Protein AF-A0A1E4E4E7-F1 (afdb_monomer_lite)

Structure (mmCIF, N/CA/C/O backbone):
data_AF-A0A1E4E4E7-F1
#
_entry.id   AF-A0A1E4E4E7-F1
#
loop_
_atom_site.group_PDB
_atom_site.id
_atom_site.type_symbol
_atom_site.label_atom_id
_atom_site.label_alt_id
_atom_site.label_comp_id
_atom_site.label_asym_id
_atom_site.label_entity_id
_atom_site.label_seq_id
_atom_site.pdbx_PDB_ins_code
_atom_site.Cartn_x
_atom_site.Cartn_y
_atom_site.Cartn_z
_atom_site.occupancy
_atom_site.B_iso_or_equiv
_atom_site.auth_seq_id
_atom_site.auth_comp_id
_atom_site.auth_asym_id
_atom_site.auth_atom_id
_atom_site.pdbx_PDB_model_num
ATOM 1 N N . MET A 1 1 ? 72.566 22.256 -139.660 1.00 54.78 1 MET A N 1
ATOM 2 C CA . MET A 1 1 ? 71.425 22.367 -138.712 1.00 54.78 1 MET A CA 1
ATOM 3 C C . MET A 1 1 ? 71.138 21.098 -137.886 1.00 54.78 1 MET A C 1
ATOM 5 O O . MET A 1 1 ? 70.616 21.236 -136.789 1.00 54.78 1 MET A O 1
ATOM 9 N N . LYS A 1 2 ? 71.525 19.880 -138.314 1.00 56.38 2 LYS A N 1
ATOM 10 C CA . LYS A 1 2 ? 71.227 18.622 -137.585 1.00 56.38 2 LYS A CA 1
ATOM 11 C C . LYS A 1 2 ? 71.953 18.441 -136.225 1.00 56.38 2 LYS A C 1
ATOM 13 O O . LYS A 1 2 ? 71.358 17.890 -135.305 1.00 56.38 2 LYS A O 1
ATOM 18 N N . ASN A 1 3 ? 73.164 18.987 -136.035 1.00 57.69 3 ASN A N 1
ATOM 19 C CA . ASN A 1 3 ? 73.901 18.873 -134.756 1.00 57.69 3 ASN A CA 1
ATOM 20 C C . ASN A 1 3 ? 73.335 19.726 -133.603 1.00 57.69 3 ASN A C 1
ATOM 22 O O . ASN A 1 3 ? 73.388 19.298 -132.453 1.00 57.69 3 ASN A O 1
ATOM 26 N N . LYS A 1 4 ? 72.728 20.891 -133.884 1.00 58.53 4 LYS A N 1
ATOM 27 C CA . LYS A 1 4 ? 72.127 21.746 -132.837 1.00 58.53 4 LYS A CA 1
ATOM 28 C C . LYS A 1 4 ? 70.875 21.115 -132.212 1.00 58.53 4 LYS A C 1
ATOM 30 O O . LYS A 1 4 ? 70.674 21.233 -131.010 1.00 58.53 4 LYS A O 1
ATOM 35 N N . ILE A 1 5 ? 70.083 20.381 -132.998 1.00 60.84 5 ILE A N 1
ATOM 36 C CA . ILE A 1 5 ? 68.867 19.694 -132.523 1.00 60.84 5 ILE A CA 1
ATOM 37 C C . ILE A 1 5 ? 69.219 18.502 -131.617 1.00 60.84 5 ILE A C 1
ATOM 39 O O . ILE A 1 5 ? 68.535 18.259 -130.626 1.00 60.84 5 ILE A O 1
ATOM 43 N N . SER A 1 6 ? 70.308 17.782 -131.912 1.00 65.06 6 SER A N 1
ATOM 44 C CA . SER A 1 6 ? 70.782 16.662 -131.082 1.00 65.06 6 SER A CA 1
ATOM 45 C C . SER A 1 6 ? 71.262 17.126 -129.701 1.00 65.06 6 SER A C 1
ATOM 47 O O . SER A 1 6 ? 70.917 16.524 -128.686 1.00 65.06 6 SER A O 1
ATOM 49 N N . ILE A 1 7 ? 71.981 18.252 -129.643 1.00 67.94 7 ILE A N 1
ATOM 50 C CA . ILE A 1 7 ? 72.438 18.853 -128.381 1.00 67.94 7 ILE A CA 1
ATOM 51 C C . ILE A 1 7 ? 71.244 19.352 -127.555 1.00 67.94 7 ILE A C 1
ATOM 53 O O . ILE A 1 7 ? 71.166 19.063 -126.364 1.00 67.94 7 ILE A O 1
ATOM 57 N N . MET A 1 8 ? 70.268 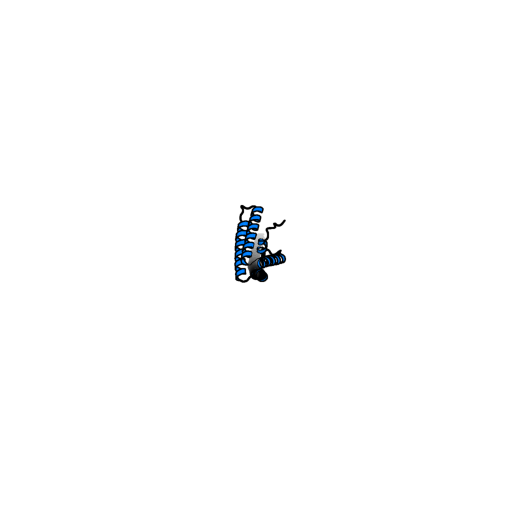20.012 -128.186 1.00 66.00 8 MET A N 1
ATOM 58 C CA . MET A 1 8 ? 69.070 20.495 -127.490 1.00 66.00 8 MET A CA 1
ATOM 59 C C . MET A 1 8 ? 68.232 19.344 -126.914 1.00 66.00 8 MET A C 1
ATOM 61 O O . MET A 1 8 ? 67.800 19.418 -125.769 1.00 66.00 8 MET A O 1
ATOM 65 N N . LYS A 1 9 ? 68.077 18.235 -127.650 1.00 66.19 9 LYS A N 1
ATOM 66 C CA . LYS A 1 9 ? 67.386 17.033 -127.150 1.00 66.19 9 LYS A CA 1
ATOM 67 C C . LYS A 1 9 ? 68.105 16.392 -125.960 1.00 66.19 9 LYS A C 1
ATOM 69 O O . LYS A 1 9 ? 67.438 15.952 -125.032 1.00 66.19 9 LYS A O 1
ATOM 74 N N . LYS A 1 10 ? 69.443 16.374 -125.948 1.00 68.69 10 LYS A N 1
ATOM 75 C CA . LYS A 1 10 ? 70.233 15.867 -124.811 1.00 68.69 10 LYS A CA 1
ATOM 76 C C . LYS A 1 10 ? 70.126 16.765 -123.577 1.00 68.69 10 LYS A C 1
ATOM 78 O O . LYS A 1 10 ? 70.019 16.242 -122.475 1.00 68.69 10 LYS A O 1
ATOM 83 N N . ILE A 1 11 ? 70.096 18.087 -123.760 1.00 69.00 11 ILE A N 1
ATOM 84 C CA . ILE A 1 11 ? 69.894 19.049 -122.663 1.00 69.00 11 ILE A CA 1
ATOM 85 C C . ILE A 1 11 ? 68.482 18.915 -122.085 1.00 69.00 11 ILE A C 1
ATOM 87 O O . ILE A 1 11 ? 68.326 18.842 -120.871 1.00 69.00 11 ILE A O 1
ATOM 91 N N . VAL A 1 12 ? 67.459 18.806 -122.937 1.00 68.88 12 VAL A N 1
ATOM 92 C CA . VAL A 1 12 ? 66.071 18.595 -122.494 1.00 68.88 12 VAL A CA 1
ATOM 93 C C . VAL A 1 12 ? 65.918 17.251 -121.776 1.00 68.88 12 VAL A C 1
ATOM 95 O O . VAL A 1 12 ? 65.259 17.192 -120.743 1.00 68.88 12 VAL A O 1
ATOM 98 N N . LEU A 1 13 ? 66.573 16.188 -122.257 1.00 68.81 13 LEU A N 1
ATOM 99 C CA . LEU A 1 13 ? 66.559 14.883 -121.592 1.00 68.81 13 LEU A CA 1
ATOM 100 C C . LEU A 1 13 ? 67.280 14.924 -120.235 1.00 68.81 13 LEU A C 1
ATOM 102 O O . LEU A 1 13 ? 66.744 14.408 -119.260 1.00 68.81 13 LEU A O 1
ATOM 106 N N . MET A 1 14 ? 68.441 15.590 -120.145 1.00 66.50 14 MET A N 1
ATOM 107 C CA . MET A 1 14 ? 69.149 15.791 -118.872 1.00 66.50 14 MET A CA 1
ATOM 108 C C . MET A 1 14 ? 68.318 16.598 -117.870 1.00 66.50 14 MET A C 1
ATOM 110 O O . MET A 1 14 ? 68.228 16.216 -116.702 1.00 66.50 14 MET A O 1
ATOM 114 N N . LEU A 1 15 ? 67.673 17.682 -118.312 1.00 66.50 15 LEU A N 1
ATOM 115 C CA . LEU A 1 15 ? 66.801 18.494 -117.462 1.00 66.50 15 LEU A CA 1
ATOM 116 C C . LEU A 1 15 ? 65.572 17.707 -116.995 1.00 66.50 15 LEU A C 1
ATOM 118 O O . LEU A 1 15 ? 65.221 17.789 -115.822 1.00 66.50 15 LEU A O 1
ATOM 122 N N . ALA A 1 16 ? 64.971 16.884 -117.861 1.00 65.50 16 ALA A N 1
ATOM 123 C CA . ALA A 1 16 ? 63.873 15.999 -117.482 1.00 65.50 16 ALA A CA 1
ATOM 124 C C . ALA A 1 16 ? 64.312 14.961 -116.435 1.00 65.50 16 ALA A C 1
ATOM 126 O O . ALA A 1 16 ? 63.610 14.755 -115.447 1.00 65.50 16 ALA A O 1
ATOM 127 N N . THR A 1 17 ? 65.499 14.360 -116.580 1.00 62.12 17 THR A N 1
ATOM 128 C CA . THR A 1 17 ? 66.033 13.422 -115.576 1.00 62.12 17 THR A CA 1
ATOM 129 C C . THR A 1 17 ? 66.362 14.093 -114.240 1.00 62.12 17 THR A C 1
ATOM 131 O O . THR A 1 17 ? 66.096 13.511 -113.189 1.00 62.12 17 THR A O 1
ATOM 134 N N . LEU A 1 18 ? 66.861 15.334 -114.254 1.00 63.84 18 LEU A N 1
ATOM 135 C CA . LEU A 1 18 ? 67.105 16.133 -113.045 1.00 63.84 18 LEU A CA 1
ATOM 136 C C . LEU A 1 18 ? 65.798 16.499 -112.331 1.00 63.84 18 LEU A C 1
ATOM 138 O O . LEU A 1 18 ? 65.725 16.413 -111.106 1.00 63.84 18 LEU A O 1
ATOM 142 N N . PHE A 1 19 ? 64.748 16.837 -113.085 1.00 63.31 19 PHE A N 1
ATOM 143 C CA . PHE A 1 19 ? 63.422 17.118 -112.531 1.00 63.31 19 PHE A CA 1
ATOM 144 C C . PHE A 1 19 ? 62.783 15.868 -111.907 1.00 63.31 19 PHE A C 1
ATOM 146 O O . PHE A 1 19 ? 62.197 15.945 -110.827 1.00 63.31 19 PHE A O 1
ATOM 153 N N . ILE A 1 20 ? 62.951 14.701 -112.540 1.00 64.56 20 ILE A N 1
ATOM 154 C CA . ILE A 1 20 ? 62.488 13.412 -112.003 1.00 64.56 20 ILE A CA 1
ATOM 155 C C . ILE A 1 20 ? 63.250 13.057 -110.714 1.00 64.56 20 ILE A C 1
ATOM 157 O O . ILE A 1 20 ? 62.619 12.713 -109.716 1.00 64.56 20 ILE A O 1
ATOM 161 N N . MET A 1 21 ? 64.582 13.200 -110.680 1.00 61.94 21 MET A N 1
ATOM 162 C CA . MET A 1 21 ? 65.370 12.951 -109.461 1.00 61.94 21 MET A CA 1
ATOM 163 C C . MET A 1 21 ? 65.007 13.908 -108.316 1.00 61.94 21 MET A C 1
ATOM 165 O O . MET A 1 21 ? 64.835 13.460 -107.181 1.00 61.94 21 MET A O 1
ATOM 169 N N . ALA A 1 22 ? 64.819 15.200 -108.597 1.00 62.66 22 ALA A N 1
ATOM 170 C CA . ALA A 1 22 ? 64.407 16.179 -107.591 1.00 62.66 22 ALA A CA 1
ATOM 171 C C . ALA A 1 22 ? 62.993 15.897 -107.045 1.00 62.66 22 ALA A C 1
ATOM 173 O O . ALA A 1 22 ? 62.770 15.987 -105.835 1.00 62.66 22 ALA A O 1
ATOM 174 N N . GLY A 1 23 ? 62.054 15.482 -107.904 1.00 60.41 23 GLY A N 1
ATOM 175 C CA . GLY A 1 23 ? 60.702 15.079 -107.503 1.00 60.41 23 GLY A CA 1
ATOM 176 C C . GLY A 1 23 ? 60.683 13.834 -106.608 1.00 60.41 23 GLY A C 1
ATOM 177 O O . GLY A 1 23 ? 59.989 13.814 -105.589 1.00 60.41 23 GLY A O 1
ATOM 178 N N . VAL A 1 24 ? 61.504 12.824 -106.922 1.00 63.75 24 VAL A N 1
ATOM 179 C CA . VAL A 1 24 ? 61.657 11.607 -106.100 1.00 63.75 24 VAL A CA 1
ATOM 180 C C . VAL A 1 24 ? 62.303 11.924 -104.743 1.00 63.75 24 VAL A C 1
ATOM 182 O O . VAL A 1 24 ? 61.884 11.386 -103.715 1.00 63.75 24 VAL A O 1
ATOM 185 N N . GLN A 1 25 ? 63.275 12.840 -104.701 1.00 61.62 25 GLN A N 1
ATOM 186 C CA . GLN A 1 25 ? 63.960 13.241 -103.467 1.00 61.62 25 GLN A CA 1
ATOM 187 C C . GLN A 1 25 ? 63.107 14.159 -102.566 1.00 61.62 25 GLN A C 1
ATOM 189 O O . GLN A 1 25 ? 63.218 14.103 -101.339 1.00 61.62 25 GLN A O 1
ATOM 194 N N . ALA A 1 26 ? 62.213 14.968 -103.142 1.00 65.69 26 ALA A N 1
ATOM 195 C CA . ALA A 1 26 ? 61.225 15.742 -102.390 1.00 65.69 26 ALA A CA 1
ATOM 196 C C . ALA A 1 26 ? 60.134 14.838 -101.785 1.00 65.69 26 ALA A C 1
ATOM 198 O O . ALA A 1 26 ? 59.824 14.953 -100.597 1.00 65.69 26 ALA A O 1
ATOM 199 N N . GLN A 1 27 ? 59.618 13.872 -102.558 1.00 62.25 27 GLN A N 1
ATOM 200 C CA . GLN A 1 27 ? 58.643 12.895 -102.062 1.00 62.25 27 GLN A CA 1
ATOM 201 C C . GLN A 1 27 ? 59.221 11.983 -100.970 1.00 62.25 27 GLN A C 1
ATOM 203 O O . GLN A 1 27 ? 58.509 11.643 -100.023 1.00 62.25 27 GLN A O 1
ATOM 208 N N . SER A 1 28 ? 60.500 11.599 -101.048 1.00 64.44 28 SER A N 1
ATOM 209 C CA . SER A 1 28 ? 61.136 10.775 -100.010 1.00 64.44 28 SER A CA 1
ATOM 210 C C . SER A 1 28 ? 61.350 11.546 -98.701 1.00 64.44 28 SER A C 1
ATOM 212 O O . SER A 1 28 ? 61.008 11.029 -97.637 1.00 64.44 28 SER A O 1
ATOM 214 N N . LYS A 1 29 ? 61.795 12.811 -98.752 1.00 68.38 29 LYS A N 1
ATOM 215 C CA . LYS A 1 29 ? 61.888 13.680 -97.560 1.00 68.38 29 LYS A CA 1
ATOM 216 C C . LYS A 1 29 ? 60.523 13.934 -96.914 1.00 68.38 29 LYS A C 1
ATOM 218 O O . LYS A 1 29 ? 60.421 13.894 -95.689 1.00 68.38 29 LYS A O 1
ATOM 223 N N . GLN A 1 30 ? 59.477 14.134 -97.717 1.00 72.75 30 GLN A N 1
ATOM 224 C CA . GLN A 1 30 ? 58.109 14.331 -97.228 1.00 72.75 30 GLN A CA 1
ATOM 225 C C . GLN A 1 30 ? 57.522 13.064 -96.580 1.00 72.75 30 GLN A C 1
ATOM 227 O O . GLN A 1 30 ? 56.840 13.148 -95.560 1.00 72.75 30 GLN A O 1
ATOM 232 N N . LYS A 1 31 ? 57.804 11.872 -97.122 1.00 71.94 31 LYS A N 1
ATOM 233 C CA . LYS A 1 31 ? 57.391 10.600 -96.501 1.00 71.94 31 LYS A CA 1
ATOM 234 C C . LYS A 1 31 ? 58.106 10.352 -95.170 1.00 71.94 31 LYS A C 1
ATOM 236 O O . LYS A 1 31 ? 57.466 9.931 -94.210 1.00 71.94 31 LYS A O 1
ATOM 241 N N . VAL A 1 32 ? 59.404 10.653 -95.086 1.00 73.25 32 VAL A N 1
ATOM 242 C CA . VAL A 1 32 ? 60.186 10.494 -93.847 1.00 73.25 32 VAL A CA 1
ATOM 243 C C . VAL A 1 32 ? 59.742 11.487 -92.766 1.00 73.25 32 VAL A C 1
ATOM 245 O O . VAL A 1 32 ? 59.622 11.100 -91.603 1.00 73.25 32 VAL A O 1
ATOM 248 N N . SER A 1 33 ? 59.441 12.742 -93.119 1.00 75.06 33 SER A N 1
ATOM 249 C CA . SER A 1 33 ? 58.929 13.722 -92.150 1.00 75.06 33 SER A CA 1
ATOM 250 C C . SER A 1 33 ? 57.544 13.340 -91.622 1.00 75.06 33 SER A C 1
ATOM 252 O O . SER A 1 33 ? 57.335 13.383 -90.409 1.00 75.06 33 SER A O 1
ATOM 254 N N . LYS A 1 34 ? 56.643 12.870 -92.497 1.00 78.62 34 LYS A N 1
ATOM 255 C CA . LYS A 1 34 ? 55.306 12.389 -92.120 1.00 78.62 34 LYS A CA 1
ATOM 256 C C . LYS A 1 34 ? 55.364 11.148 -91.218 1.00 78.62 34 LYS A C 1
ATOM 258 O O . LYS A 1 34 ? 54.701 11.107 -90.185 1.00 78.62 34 LYS A O 1
ATOM 263 N N . ALA A 1 35 ? 56.221 10.177 -91.535 1.00 80.31 35 ALA A N 1
ATOM 264 C CA . ALA A 1 35 ? 56.422 8.998 -90.689 1.00 80.31 35 ALA A CA 1
ATOM 265 C C . ALA A 1 35 ? 56.995 9.364 -89.305 1.00 80.31 35 ALA A C 1
ATOM 267 O O . ALA A 1 35 ? 56.599 8.796 -88.285 1.00 80.31 35 ALA A O 1
ATOM 268 N N . LYS A 1 36 ? 57.902 10.350 -89.240 1.00 82.25 36 LYS A N 1
ATOM 269 C CA . LYS A 1 36 ? 58.458 10.848 -87.975 1.00 82.25 36 LYS A CA 1
ATOM 270 C C . LYS A 1 36 ? 57.403 11.582 -87.137 1.00 82.25 36 LYS A C 1
ATOM 272 O O . LYS A 1 36 ? 57.357 11.367 -85.926 1.00 82.25 36 LYS A O 1
ATOM 277 N N . SER A 1 37 ? 56.539 12.396 -87.753 1.00 80.31 37 SER A N 1
ATOM 278 C CA . SER A 1 37 ? 55.429 13.057 -87.051 1.00 80.31 37 SER A CA 1
ATOM 279 C C . SER A 1 37 ? 54.375 12.063 -86.563 1.00 80.31 37 SER A C 1
ATOM 281 O O . SER A 1 37 ? 53.910 12.187 -85.436 1.00 80.31 37 SER A O 1
ATOM 283 N N . GLU A 1 38 ? 54.053 11.031 -87.347 1.00 84.31 38 GLU A N 1
ATOM 284 C CA . GLU A 1 38 ? 53.123 9.970 -86.935 1.00 84.31 38 GLU A CA 1
ATOM 285 C C . GLU A 1 38 ? 53.678 9.144 -85.767 1.00 84.31 38 GLU A C 1
ATOM 287 O O . GLU A 1 38 ? 52.947 8.816 -84.833 1.00 84.31 38 GLU A O 1
ATOM 292 N N . LYS A 1 39 ? 54.984 8.844 -85.766 1.00 85.44 39 LYS A N 1
ATOM 293 C CA . LYS A 1 39 ? 55.638 8.147 -84.649 1.00 85.44 39 LYS A CA 1
ATOM 294 C C . LYS A 1 39 ? 55.645 8.992 -83.371 1.00 85.44 39 LYS A C 1
ATOM 296 O O . LYS A 1 39 ? 55.387 8.452 -82.299 1.00 85.44 39 LYS A O 1
ATOM 301 N N . MET A 1 40 ? 55.899 10.299 -83.475 1.00 85.69 40 MET A N 1
ATOM 302 C CA . MET A 1 40 ? 55.799 11.219 -82.333 1.00 85.69 40 MET A CA 1
ATOM 303 C C . MET A 1 40 ? 54.357 11.353 -81.826 1.00 85.69 40 MET A C 1
ATOM 305 O O . MET A 1 40 ? 54.140 11.309 -80.619 1.00 85.69 40 MET A O 1
ATOM 309 N N . ALA A 1 41 ? 53.368 11.429 -82.721 1.00 87.56 41 ALA A N 1
ATOM 310 C CA . ALA A 1 41 ? 51.956 11.460 -82.343 1.00 87.56 41 ALA A CA 1
ATOM 311 C C . ALA A 1 41 ? 51.537 10.184 -81.594 1.00 87.56 41 ALA A C 1
ATOM 313 O O . ALA A 1 41 ? 50.915 10.272 -80.539 1.00 87.56 41 ALA A O 1
ATOM 314 N N . LYS A 1 42 ? 51.948 9.002 -82.076 1.00 88.19 42 LYS A N 1
ATOM 315 C CA . LYS A 1 42 ? 51.708 7.721 -81.389 1.00 88.19 42 LYS A CA 1
ATOM 316 C C . LYS A 1 42 ? 52.390 7.648 -80.021 1.00 88.19 42 LYS A C 1
ATOM 318 O O . LYS A 1 42 ? 51.780 7.169 -79.074 1.00 88.19 42 LYS A O 1
ATOM 323 N N . ALA A 1 43 ? 53.626 8.135 -79.902 1.00 88.19 43 ALA A N 1
ATOM 324 C CA . ALA A 1 43 ? 54.338 8.169 -78.623 1.00 88.19 43 ALA A CA 1
ATOM 325 C C . ALA A 1 43 ? 53.661 9.107 -77.606 1.00 88.19 43 ALA A C 1
ATOM 327 O O . ALA A 1 43 ? 53.537 8.753 -76.435 1.00 88.19 43 ALA A O 1
ATOM 328 N N . ASN A 1 44 ? 53.174 10.267 -78.056 1.00 90.44 44 ASN A N 1
ATOM 329 C CA . ASN A 1 44 ? 52.436 11.205 -77.208 1.00 90.44 44 ASN A CA 1
ATOM 330 C C . ASN A 1 44 ? 51.079 10.639 -76.773 1.00 90.44 44 ASN A C 1
ATOM 332 O O . ASN A 1 44 ? 50.726 10.764 -75.604 1.00 90.44 44 ASN A O 1
ATOM 336 N N . LEU A 1 45 ? 50.354 9.971 -77.677 1.00 91.06 45 LEU A N 1
ATOM 337 C CA . LEU A 1 45 ? 49.102 9.281 -77.351 1.00 91.06 45 LEU A CA 1
ATOM 338 C C . LEU A 1 45 ? 49.322 8.174 -76.313 1.00 91.06 45 LEU A C 1
ATOM 340 O O . LEU A 1 45 ? 48.611 8.136 -75.317 1.00 91.06 45 LEU A O 1
ATOM 344 N N . ALA A 1 46 ? 50.348 7.336 -76.489 1.00 91.69 46 ALA A N 1
ATOM 345 C CA . ALA A 1 46 ? 50.670 6.274 -75.534 1.00 91.69 46 ALA A CA 1
ATOM 346 C C . ALA A 1 46 ? 51.064 6.823 -74.149 1.00 91.69 46 ALA A C 1
ATOM 348 O O . ALA A 1 46 ? 50.719 6.238 -73.123 1.00 91.69 46 ALA A O 1
ATOM 349 N N . LYS A 1 47 ? 51.772 7.961 -74.097 1.00 92.44 47 LYS A N 1
ATOM 350 C CA . LYS A 1 47 ? 52.102 8.632 -72.833 1.00 92.44 47 LYS A CA 1
ATOM 351 C C . LYS A 1 47 ? 50.850 9.199 -72.152 1.00 92.44 47 LYS A C 1
ATOM 353 O O . LYS A 1 47 ? 50.669 8.965 -70.962 1.00 92.44 47 LYS A O 1
ATOM 358 N N . ALA A 1 48 ? 49.980 9.870 -72.907 1.00 91.56 48 ALA A N 1
ATOM 359 C CA . ALA A 1 48 ? 48.720 10.407 -72.397 1.00 91.56 48 ALA A CA 1
ATOM 360 C C . ALA A 1 48 ? 47.775 9.298 -71.898 1.00 91.56 48 ALA A C 1
ATOM 362 O O . ALA A 1 48 ? 47.126 9.455 -70.869 1.00 91.56 48 ALA A O 1
ATOM 363 N N . GLU A 1 49 ? 47.730 8.152 -72.580 1.00 92.56 49 GLU A N 1
ATOM 364 C CA . GLU A 1 49 ? 46.939 6.995 -72.150 1.00 92.56 49 GLU A CA 1
ATOM 365 C C . GLU A 1 49 ? 47.471 6.394 -70.843 1.00 92.56 49 GLU A C 1
ATOM 367 O O . GLU A 1 49 ? 46.689 6.113 -69.936 1.00 92.56 49 GLU A O 1
ATOM 372 N N . LYS A 1 50 ? 48.797 6.273 -70.697 1.00 92.31 50 LYS A N 1
ATOM 373 C CA . LYS A 1 50 ? 49.422 5.812 -69.450 1.00 92.31 50 LYS A CA 1
ATOM 374 C C . LYS A 1 50 ? 49.160 6.769 -68.283 1.00 92.31 50 LYS A C 1
ATOM 376 O O . LYS A 1 50 ? 48.895 6.314 -67.175 1.00 92.31 50 LYS A O 1
ATOM 381 N N . GLU A 1 51 ? 49.222 8.077 -68.526 1.00 93.44 51 GLU A N 1
ATOM 382 C CA . GLU A 1 51 ? 48.889 9.099 -67.524 1.00 93.44 51 GLU A CA 1
ATOM 383 C C . GLU A 1 51 ? 47.407 9.043 -67.132 1.00 93.44 51 GLU A C 1
ATOM 385 O O . GLU A 1 51 ? 47.092 9.108 -65.946 1.00 93.44 51 GLU A O 1
ATOM 390 N N . ARG A 1 52 ? 46.503 8.832 -68.097 1.00 94.19 52 ARG A N 1
ATOM 391 C CA . ARG A 1 52 ? 45.068 8.651 -67.835 1.00 94.19 52 ARG A CA 1
ATOM 392 C C . ARG A 1 52 ? 44.796 7.419 -66.970 1.00 94.19 52 ARG A C 1
ATOM 394 O O . ARG A 1 52 ? 44.048 7.523 -66.007 1.00 94.19 52 ARG A O 1
ATOM 401 N N . LEU A 1 53 ? 45.428 6.284 -67.278 1.00 94.19 53 LEU A N 1
ATOM 402 C CA . LEU A 1 53 ? 45.289 5.052 -66.492 1.00 94.19 53 LEU A CA 1
ATOM 403 C C . LEU A 1 53 ? 45.826 5.219 -65.061 1.00 94.19 53 LEU A C 1
ATOM 405 O O . LEU A 1 53 ? 45.177 4.793 -64.113 1.00 94.19 53 LEU A O 1
ATOM 409 N N . ALA A 1 54 ? 46.972 5.887 -64.889 1.00 92.62 54 ALA A N 1
ATOM 410 C CA . ALA A 1 54 ? 47.526 6.166 -63.562 1.00 92.62 54 ALA A CA 1
ATOM 411 C C . ALA A 1 54 ? 46.635 7.117 -62.736 1.00 92.62 54 ALA A C 1
ATOM 413 O O . ALA A 1 54 ? 46.514 6.960 -61.517 1.00 92.62 54 ALA A O 1
ATOM 414 N N . ALA A 1 55 ? 45.997 8.093 -63.390 1.00 93.00 55 ALA A N 1
ATOM 415 C CA . ALA A 1 55 ? 45.024 8.977 -62.754 1.00 93.00 55 ALA A CA 1
ATOM 416 C C . ALA A 1 55 ? 43.757 8.214 -62.327 1.00 93.00 55 ALA A C 1
ATOM 418 O O . ALA A 1 55 ? 43.328 8.360 -61.184 1.00 93.00 55 ALA A O 1
ATOM 419 N N . GLU A 1 56 ? 43.218 7.353 -63.196 1.00 94.75 56 GLU A N 1
ATOM 420 C CA . GLU A 1 56 ? 42.043 6.516 -62.915 1.00 94.75 56 GLU A CA 1
ATOM 421 C C . GLU A 1 56 ? 42.297 5.538 -61.754 1.00 94.75 56 GLU A C 1
ATOM 423 O O . GLU A 1 56 ? 41.465 5.395 -60.860 1.00 94.75 56 GLU A O 1
ATOM 428 N N . GLU A 1 57 ? 43.476 4.912 -61.700 1.00 94.44 57 GLU A N 1
ATOM 429 C CA . GLU A 1 57 ? 43.862 4.028 -60.594 1.00 94.44 57 GLU A CA 1
ATOM 430 C C . GLU A 1 57 ? 43.995 4.793 -59.267 1.00 94.44 57 GLU A C 1
ATOM 432 O O . GLU A 1 57 ? 43.548 4.324 -58.219 1.00 94.44 57 GLU A O 1
ATOM 437 N N . THR A 1 58 ? 44.544 6.010 -59.310 1.00 94.12 58 THR A N 1
ATOM 438 C CA . THR A 1 58 ? 44.633 6.884 -58.131 1.00 94.12 58 THR A CA 1
ATOM 439 C C . THR A 1 58 ? 43.247 7.291 -57.631 1.00 94.12 58 THR A C 1
ATOM 441 O O . THR A 1 58 ? 43.006 7.290 -56.425 1.00 94.12 58 THR A O 1
ATOM 444 N N . GLU A 1 59 ? 42.323 7.623 -58.532 1.00 94.38 59 GLU A N 1
ATOM 445 C CA . GLU A 1 59 ? 40.942 7.970 -58.188 1.00 94.38 59 GLU A CA 1
ATOM 446 C C . GLU A 1 59 ? 40.187 6.767 -57.610 1.00 94.38 59 GLU A C 1
ATOM 448 O O . GLU A 1 59 ? 39.542 6.887 -56.569 1.00 94.38 59 GLU A O 1
ATOM 453 N N . LYS A 1 60 ? 40.359 5.576 -58.197 1.00 94.56 60 LYS A N 1
ATOM 454 C CA . LYS A 1 60 ? 39.804 4.326 -57.664 1.00 94.56 60 LYS A CA 1
ATOM 455 C C . LYS A 1 60 ? 40.301 4.031 -56.248 1.00 94.56 60 LYS A C 1
ATOM 457 O O . LYS A 1 60 ? 39.505 3.659 -55.388 1.00 94.56 60 LYS A O 1
ATOM 462 N N . ASN A 1 61 ? 41.592 4.234 -55.990 1.00 94.25 61 ASN A N 1
ATOM 463 C CA . ASN A 1 61 ? 42.169 4.045 -54.660 1.00 94.25 61 ASN A CA 1
ATOM 464 C C . ASN A 1 61 ? 41.646 5.074 -53.646 1.00 94.25 61 ASN A C 1
ATOM 466 O O . ASN A 1 61 ? 41.390 4.713 -52.499 1.00 94.25 61 ASN A O 1
ATOM 470 N N . LYS A 1 62 ? 41.434 6.333 -54.057 1.00 95.19 62 LYS A N 1
ATOM 471 C CA . LYS A 1 62 ? 40.799 7.352 -53.204 1.00 95.19 62 LYS A CA 1
ATOM 472 C C . LYS A 1 62 ? 39.360 6.986 -52.856 1.00 95.19 62 LYS A C 1
ATOM 474 O O . LYS A 1 62 ? 39.020 7.015 -51.682 1.00 95.19 62 LYS A O 1
ATOM 479 N N . MET A 1 63 ? 38.559 6.564 -53.836 1.00 95.19 63 MET A N 1
ATOM 480 C CA . MET A 1 63 ? 37.180 6.125 -53.588 1.00 95.19 63 MET A CA 1
ATOM 481 C C . MET A 1 63 ? 37.122 4.929 -52.630 1.00 95.19 63 MET A C 1
ATOM 483 O O . MET A 1 63 ? 36.296 4.914 -51.723 1.00 95.19 63 MET A O 1
ATOM 487 N N . ALA A 1 64 ? 38.017 3.947 -52.784 1.00 94.25 64 ALA A N 1
ATOM 488 C CA . ALA A 1 64 ? 38.092 2.811 -51.866 1.00 94.25 64 ALA A CA 1
ATOM 489 C C . ALA A 1 64 ? 38.474 3.243 -50.437 1.00 94.25 64 ALA A C 1
ATOM 491 O O . ALA A 1 64 ? 37.902 2.750 -49.467 1.00 94.25 64 ALA A O 1
ATOM 492 N N . ALA A 1 65 ? 39.410 4.187 -50.294 1.00 93.94 65 ALA A N 1
ATOM 493 C CA . ALA A 1 65 ? 39.786 4.741 -48.995 1.00 93.94 65 ALA A CA 1
ATOM 494 C C . ALA A 1 65 ? 38.650 5.554 -48.348 1.00 93.94 65 ALA A C 1
ATOM 496 O O . ALA A 1 65 ? 38.411 5.419 -47.150 1.00 93.94 65 ALA A O 1
ATOM 497 N N . GLU A 1 66 ? 37.924 6.354 -49.132 1.00 95.69 66 GLU A N 1
ATOM 498 C CA . GLU A 1 66 ? 36.752 7.102 -48.666 1.00 95.69 66 GLU A CA 1
ATOM 499 C C . GLU A 1 66 ? 35.636 6.161 -48.201 1.00 95.69 66 GLU A C 1
ATOM 501 O O . GLU A 1 66 ? 35.084 6.369 -47.123 1.00 95.69 66 GLU A O 1
ATOM 506 N N . GLN A 1 67 ? 35.355 5.086 -48.947 1.00 95.31 67 GLN A N 1
ATOM 507 C CA . GLN A 1 67 ? 34.384 4.065 -48.539 1.00 95.31 67 GLN A CA 1
ATOM 508 C C . GLN A 1 67 ? 34.763 3.427 -47.197 1.00 95.31 67 GLN A C 1
ATOM 510 O O . GLN A 1 67 ? 33.935 3.395 -46.285 1.00 95.31 67 GLN A O 1
ATOM 515 N N . MET A 1 68 ? 36.023 3.016 -47.024 1.00 94.88 68 MET A N 1
ATOM 516 C CA . MET A 1 68 ? 36.493 2.459 -45.750 1.00 94.88 68 MET A CA 1
ATOM 517 C C . MET A 1 68 ? 36.359 3.450 -44.585 1.00 94.88 68 MET A C 1
ATOM 519 O O . MET A 1 68 ? 35.968 3.051 -43.490 1.00 94.88 68 MET A O 1
ATOM 523 N N . GLU A 1 69 ? 36.640 4.741 -44.792 1.00 94.88 69 GLU A N 1
ATOM 524 C CA . GLU A 1 69 ? 36.468 5.736 -43.726 1.00 94.88 69 GLU A CA 1
ATOM 525 C C . GLU A 1 69 ? 34.986 5.978 -43.412 1.00 94.88 69 GLU A C 1
ATOM 527 O O . GLU A 1 69 ? 34.626 6.094 -42.241 1.00 94.88 69 GLU A O 1
ATOM 532 N N . THR A 1 70 ? 34.096 5.977 -44.413 1.00 95.62 70 THR A N 1
ATOM 533 C CA . THR A 1 70 ? 32.648 6.058 -44.151 1.00 95.62 70 THR A CA 1
ATOM 534 C C . THR A 1 70 ? 32.132 4.861 -43.355 1.00 95.62 70 THR A C 1
ATOM 536 O O . THR A 1 70 ? 31.353 5.047 -42.420 1.00 95.62 70 THR A O 1
ATOM 539 N N . GLU A 1 71 ? 32.608 3.650 -43.652 1.00 95.31 71 GLU A N 1
ATOM 540 C CA . GLU A 1 71 ? 32.276 2.445 -42.887 1.00 95.31 71 GLU A CA 1
ATOM 541 C C . GLU A 1 71 ? 32.817 2.525 -41.454 1.00 95.31 71 GLU A C 1
ATOM 543 O O . GLU A 1 71 ? 32.097 2.217 -40.502 1.00 95.31 71 GLU A O 1
ATOM 548 N N . ARG A 1 72 ? 34.051 3.015 -41.275 1.00 95.62 72 ARG A N 1
ATOM 549 C CA . ARG A 1 72 ? 34.656 3.218 -39.951 1.00 95.62 72 ARG A CA 1
ATOM 550 C C . ARG A 1 72 ? 33.866 4.222 -39.112 1.00 95.62 72 ARG A C 1
ATOM 552 O O . ARG A 1 72 ? 33.640 3.983 -37.926 1.00 95.62 72 ARG A O 1
ATOM 559 N N . LEU A 1 73 ? 33.431 5.328 -39.714 1.00 96.06 73 LEU A N 1
ATOM 560 C CA . LEU A 1 73 ? 32.610 6.339 -39.043 1.00 96.06 73 LEU A CA 1
ATOM 561 C C . LEU A 1 73 ? 31.220 5.799 -38.684 1.00 96.06 73 LEU A C 1
ATOM 563 O O . LEU A 1 73 ? 30.741 6.051 -37.579 1.00 96.06 73 LEU A O 1
ATOM 567 N N . ALA A 1 74 ? 30.596 5.018 -39.570 1.00 95.94 74 ALA A N 1
ATOM 568 C CA . ALA A 1 74 ? 29.317 4.369 -39.291 1.00 95.94 74 ALA A CA 1
ATOM 569 C C . ALA A 1 74 ? 29.426 3.357 -38.136 1.00 95.94 74 ALA A C 1
ATOM 571 O O . ALA A 1 74 ? 28.569 3.341 -37.252 1.00 95.94 74 ALA A O 1
ATOM 572 N N . ALA A 1 75 ? 30.501 2.562 -38.099 1.00 96.06 75 ALA A N 1
ATOM 573 C CA . ALA A 1 75 ? 30.768 1.624 -37.010 1.00 96.06 75 ALA A CA 1
ATOM 574 C C . ALA A 1 75 ? 30.982 2.342 -35.666 1.00 96.06 75 ALA A C 1
ATOM 576 O O . ALA A 1 75 ? 30.399 1.939 -34.662 1.00 96.06 75 ALA A O 1
ATOM 577 N N . LEU A 1 76 ? 31.747 3.440 -35.655 1.00 96.81 76 LEU A N 1
ATOM 578 C CA . LEU A 1 76 ? 31.983 4.236 -34.446 1.00 96.81 76 LEU A CA 1
ATOM 579 C C . LEU A 1 76 ? 30.690 4.865 -33.905 1.00 96.81 76 LEU A C 1
ATOM 581 O O . LEU A 1 76 ? 30.476 4.906 -32.694 1.00 96.81 76 LEU A O 1
ATOM 585 N N . GLN A 1 77 ? 29.814 5.347 -34.791 1.00 96.12 77 GLN A N 1
ATOM 586 C CA . GLN A 1 77 ? 28.519 5.889 -34.383 1.00 96.12 77 GLN A CA 1
ATOM 587 C C . GLN A 1 77 ? 27.615 4.796 -33.795 1.00 96.12 77 GLN A C 1
ATOM 589 O O . GLN A 1 77 ? 27.016 5.011 -32.745 1.00 96.12 77 GLN A O 1
ATOM 594 N N . ALA A 1 78 ? 27.571 3.613 -34.414 1.00 95.69 78 ALA A N 1
ATOM 595 C CA . ALA A 1 78 ? 26.805 2.480 -33.899 1.00 95.69 78 ALA A CA 1
ATOM 596 C C . ALA A 1 78 ? 27.310 2.006 -32.522 1.00 95.69 78 ALA A C 1
ATOM 598 O O . ALA A 1 78 ? 26.506 1.688 -31.646 1.00 95.69 78 ALA A O 1
ATOM 599 N N . GLU A 1 79 ? 28.628 1.995 -32.305 1.00 96.06 79 GLU A N 1
ATOM 600 C CA . GLU A 1 79 ? 29.225 1.681 -31.002 1.00 96.06 79 GLU A CA 1
ATOM 601 C C . GLU A 1 79 ? 28.827 2.715 -29.941 1.00 96.06 79 GLU A C 1
ATOM 603 O O . GLU A 1 79 ? 28.388 2.346 -28.851 1.00 96.06 79 GLU A O 1
ATOM 608 N N . LYS A 1 80 ? 28.900 4.009 -30.275 1.00 95.56 80 LYS A N 1
ATOM 609 C CA . LYS A 1 80 ? 28.472 5.089 -29.380 1.00 95.56 80 LYS A CA 1
ATOM 610 C C . LYS A 1 80 ? 27.000 4.953 -28.987 1.00 95.56 80 LYS A C 1
ATOM 612 O O . LYS A 1 80 ? 26.678 5.032 -27.803 1.00 95.56 80 LYS A O 1
ATOM 617 N N . ASP A 1 81 ? 26.125 4.705 -29.957 1.00 95.50 81 ASP A N 1
ATOM 618 C CA . ASP A 1 81 ? 24.691 4.543 -29.709 1.00 95.50 81 ASP A CA 1
ATOM 619 C C . ASP A 1 81 ? 24.408 3.304 -28.840 1.00 95.50 81 ASP A C 1
ATOM 621 O O . ASP A 1 81 ? 23.538 3.335 -27.963 1.00 95.50 81 ASP A O 1
ATOM 625 N N . SER A 1 82 ? 25.174 2.222 -29.027 1.00 95.88 82 SER A N 1
ATOM 626 C CA . SER A 1 82 ? 25.096 1.027 -28.182 1.00 95.88 82 SER A CA 1
ATOM 627 C C . SER A 1 82 ? 25.503 1.323 -26.736 1.00 95.88 82 SER A C 1
ATOM 629 O O . SER A 1 82 ? 24.789 0.923 -25.815 1.00 95.88 82 SER A O 1
ATOM 631 N N . LEU A 1 83 ? 26.604 2.052 -26.528 1.00 96.12 83 LEU A N 1
ATOM 632 C CA . LEU A 1 83 ? 27.073 2.451 -25.197 1.00 96.12 83 LEU A CA 1
ATOM 633 C C . LEU A 1 83 ? 26.070 3.373 -24.490 1.00 96.12 83 LEU A C 1
ATOM 635 O O . LEU A 1 83 ? 25.765 3.172 -23.314 1.00 96.12 83 LEU A O 1
ATOM 639 N N . ASP A 1 84 ? 25.508 4.353 -25.202 1.00 95.62 84 ASP A N 1
ATOM 640 C CA . ASP A 1 84 ? 24.484 5.240 -24.645 1.00 95.62 84 ASP A CA 1
ATOM 641 C C . ASP A 1 84 ? 23.204 4.460 -24.287 1.00 95.62 84 ASP A C 1
ATOM 643 O O . ASP A 1 84 ? 22.612 4.688 -23.228 1.00 95.62 84 ASP A O 1
ATOM 647 N N . SER A 1 85 ? 22.802 3.490 -25.118 1.00 95.75 85 SER A N 1
ATOM 648 C CA . SER A 1 85 ? 21.674 2.598 -24.824 1.00 95.75 85 SER A CA 1
ATOM 649 C C . SER A 1 85 ? 21.927 1.728 -23.591 1.00 95.75 85 SER A C 1
ATOM 651 O O . SER A 1 85 ? 21.034 1.562 -22.757 1.00 95.75 85 SER A O 1
ATOM 653 N N . GLU A 1 86 ? 23.131 1.174 -23.451 1.00 95.75 86 GLU A N 1
ATOM 654 C CA . GLU A 1 86 ? 23.510 0.354 -22.301 1.00 95.75 86 GLU A CA 1
ATOM 655 C C . GLU A 1 86 ? 23.525 1.167 -21.005 1.00 95.75 86 GLU A C 1
ATOM 657 O O . GLU A 1 86 ? 22.908 0.746 -20.023 1.00 95.75 86 GLU A O 1
ATOM 662 N N . ARG A 1 87 ? 24.095 2.378 -21.029 1.00 96.12 87 ARG A N 1
ATOM 663 C CA . ARG A 1 87 ? 24.061 3.299 -19.885 1.00 96.12 87 ARG A CA 1
ATOM 664 C C . ARG A 1 87 ? 22.629 3.632 -19.468 1.00 96.12 87 ARG A C 1
ATOM 666 O O . ARG A 1 87 ? 22.306 3.571 -18.287 1.00 96.12 87 ARG A O 1
ATOM 673 N N . LEU A 1 88 ? 21.737 3.921 -20.419 1.00 96.62 88 LEU A N 1
ATOM 674 C CA . LEU A 1 88 ? 20.326 4.190 -20.110 1.00 96.62 88 LEU A CA 1
ATOM 675 C C . LEU A 1 88 ? 19.626 2.983 -19.469 1.00 96.62 88 LEU A C 1
ATOM 677 O O . LEU A 1 88 ? 18.797 3.159 -18.573 1.00 96.62 88 LEU A O 1
ATOM 681 N N . LYS A 1 89 ? 19.955 1.758 -19.902 1.00 97.00 89 LYS A N 1
ATOM 682 C CA . LYS A 1 89 ? 19.440 0.523 -19.288 1.00 97.00 89 LYS A CA 1
ATOM 683 C C . LYS A 1 89 ? 19.995 0.312 -17.883 1.00 97.00 89 LYS A C 1
ATOM 685 O O . LYS A 1 89 ? 19.267 -0.163 -17.017 1.00 97.00 89 LYS A O 1
ATOM 690 N N . GLU A 1 90 ? 21.263 0.623 -17.647 1.00 96.56 90 GLU A N 1
ATOM 691 C CA . GLU A 1 90 ? 21.873 0.562 -16.318 1.00 96.56 90 GLU A CA 1
ATOM 692 C C . GLU A 1 90 ? 21.232 1.571 -15.362 1.00 96.56 90 GLU A C 1
ATOM 694 O O . GLU A 1 90 ? 20.693 1.170 -14.335 1.00 96.56 90 GLU A O 1
ATOM 699 N N . GLU A 1 91 ? 21.117 2.837 -15.763 1.00 96.50 91 GLU A N 1
ATOM 700 C CA . GLU A 1 91 ? 20.421 3.849 -14.966 1.00 96.50 91 GLU A CA 1
ATOM 701 C C . GLU A 1 91 ? 18.953 3.483 -14.692 1.00 96.50 91 GLU A C 1
ATOM 703 O O . GLU A 1 91 ? 18.416 3.776 -13.623 1.00 96.50 91 GLU A O 1
ATOM 708 N N . ALA A 1 92 ? 18.263 2.869 -15.660 1.00 96.56 92 ALA A N 1
ATOM 709 C CA . ALA A 1 92 ? 16.898 2.392 -15.462 1.00 96.56 92 ALA A CA 1
ATOM 710 C C . ALA A 1 92 ? 16.833 1.278 -14.406 1.00 96.56 92 ALA A C 1
ATOM 712 O O . ALA A 1 92 ? 15.933 1.308 -13.565 1.00 96.56 92 ALA A O 1
ATOM 713 N N . ARG A 1 93 ? 17.794 0.343 -14.409 1.00 96.94 93 ARG A N 1
ATOM 714 C CA . ARG A 1 93 ? 17.904 -0.714 -13.390 1.00 96.94 93 ARG A CA 1
ATOM 715 C C . ARG A 1 93 ? 18.181 -0.134 -12.005 1.00 96.94 93 ARG A C 1
ATOM 717 O O . ARG A 1 93 ? 17.524 -0.537 -11.048 1.00 96.94 93 ARG A O 1
ATOM 724 N N . ASP A 1 94 ? 19.073 0.845 -11.898 1.00 96.62 94 ASP A N 1
ATOM 725 C CA . ASP A 1 94 ? 19.384 1.494 -10.619 1.00 96.62 94 ASP A CA 1
ATOM 726 C C . ASP A 1 94 ? 18.178 2.251 -10.055 1.00 96.62 94 ASP A C 1
ATOM 728 O O . ASP A 1 94 ? 17.855 2.133 -8.869 1.00 96.62 94 ASP A O 1
ATOM 732 N N . ARG A 1 95 ? 17.446 2.972 -10.915 1.00 96.00 95 ARG A N 1
ATOM 733 C CA . ARG A 1 95 ? 16.178 3.616 -10.538 1.00 96.00 95 ARG A CA 1
ATOM 734 C C . ARG A 1 95 ? 15.148 2.591 -10.067 1.00 96.00 95 ARG A C 1
ATOM 736 O O . ARG A 1 95 ? 14.475 2.824 -9.065 1.00 96.00 95 ARG A O 1
ATOM 743 N N . GLU A 1 96 ? 15.031 1.457 -10.753 1.00 96.62 96 GLU A N 1
ATOM 744 C CA . GLU A 1 96 ? 14.115 0.385 -10.361 1.00 96.62 96 GLU A CA 1
ATOM 745 C C . GLU A 1 96 ? 14.481 -0.210 -8.992 1.00 96.62 96 GLU A C 1
ATOM 747 O O . GLU A 1 96 ? 13.602 -0.397 -8.148 1.00 96.62 96 GLU A O 1
ATOM 752 N N . LEU A 1 97 ? 15.767 -0.468 -8.738 1.00 96.81 97 LEU A N 1
ATOM 753 C CA . LEU A 1 97 ? 16.251 -0.962 -7.446 1.00 96.81 97 LEU A CA 1
ATOM 754 C C . LEU A 1 97 ? 15.979 0.035 -6.316 1.00 96.81 97 LEU A C 1
ATOM 756 O O . LEU A 1 97 ? 15.495 -0.362 -5.256 1.00 96.81 97 LEU A O 1
ATOM 760 N N . PHE A 1 98 ? 16.217 1.325 -6.557 1.00 97.56 98 PHE A N 1
ATOM 761 C CA . PHE A 1 98 ? 15.914 2.382 -5.594 1.00 97.56 98 PHE A CA 1
ATOM 762 C C . PHE A 1 98 ? 14.418 2.442 -5.254 1.00 97.56 98 PHE A C 1
ATOM 764 O O . PHE A 1 98 ? 14.044 2.520 -4.083 1.00 97.56 98 PHE A O 1
ATOM 771 N N . ILE A 1 99 ? 13.546 2.357 -6.264 1.00 97.38 99 ILE A N 1
ATOM 772 C CA . ILE A 1 99 ? 12.093 2.333 -6.055 1.00 97.38 99 ILE A CA 1
ATOM 773 C C . ILE A 1 99 ? 11.688 1.092 -5.252 1.00 97.38 99 ILE A C 1
ATOM 775 O O . ILE A 1 99 ? 10.896 1.209 -4.318 1.00 97.38 99 ILE A O 1
ATOM 779 N N . LYS A 1 100 ? 12.245 -0.085 -5.562 1.00 96.69 100 LYS A N 1
ATOM 780 C CA . LYS A 1 100 ? 11.972 -1.320 -4.809 1.00 96.69 100 LYS A CA 1
ATOM 781 C C . LYS A 1 100 ? 12.363 -1.191 -3.338 1.00 96.69 100 LYS A C 1
ATOM 783 O O . LYS A 1 100 ? 11.557 -1.534 -2.477 1.00 96.69 100 LYS A O 1
ATOM 788 N N . ASP A 1 101 ? 13.548 -0.660 -3.044 1.00 97.19 101 ASP A N 1
ATOM 789 C CA . ASP A 1 101 ? 13.991 -0.408 -1.667 1.00 97.19 101 ASP A CA 1
ATOM 790 C C . ASP A 1 101 ? 13.066 0.588 -0.944 1.00 97.19 101 ASP A C 1
ATOM 792 O O . ASP A 1 101 ? 12.652 0.359 0.194 1.00 97.19 101 ASP A O 1
ATOM 796 N N . SER A 1 102 ? 12.657 1.660 -1.630 1.00 96.94 102 SER A N 1
ATOM 797 C CA . SER A 1 102 ? 11.700 2.630 -1.093 1.00 96.94 102 SER A CA 1
ATOM 798 C C . SER A 1 102 ? 10.342 1.994 -0.771 1.00 96.94 102 SER A C 1
ATOM 800 O O . SER A 1 102 ? 9.798 2.232 0.307 1.00 96.94 102 SER A O 1
ATOM 802 N N . ILE A 1 103 ? 9.822 1.127 -1.645 1.00 96.62 103 ILE A N 1
ATOM 803 C CA . ILE A 1 103 ? 8.568 0.394 -1.414 1.00 96.62 103 ILE A CA 1
ATOM 804 C C . ILE A 1 103 ? 8.686 -0.522 -0.193 1.00 96.62 103 ILE A C 1
ATOM 806 O O . ILE A 1 103 ? 7.779 -0.548 0.637 1.00 96.62 103 ILE A O 1
ATOM 810 N N . VAL A 1 104 ? 9.796 -1.250 -0.045 1.00 97.50 104 VAL A N 1
ATOM 811 C CA . VAL A 1 104 ? 10.022 -2.112 1.127 1.00 97.50 104 VAL A CA 1
ATOM 812 C C . VAL A 1 104 ? 10.029 -1.285 2.412 1.00 97.50 104 VAL A C 1
ATOM 814 O O . VAL A 1 104 ? 9.352 -1.646 3.373 1.00 97.50 104 VAL A O 1
ATOM 817 N N . LYS A 1 105 ? 10.722 -0.141 2.425 1.00 96.81 105 LYS A N 1
ATOM 818 C CA . LYS A 1 105 ? 10.730 0.777 3.575 1.00 96.81 105 LYS A CA 1
ATOM 819 C C . LYS A 1 105 ? 9.331 1.284 3.919 1.00 96.81 105 LYS A C 1
ATOM 821 O O . LYS A 1 105 ? 8.958 1.264 5.089 1.00 96.81 105 LYS A O 1
ATOM 826 N N . LEU A 1 106 ? 8.551 1.691 2.918 1.00 96.25 106 LEU A N 1
ATOM 827 C CA . LEU A 1 106 ? 7.172 2.142 3.115 1.00 96.25 106 LEU A CA 1
ATOM 828 C C . LEU A 1 106 ? 6.274 1.026 3.658 1.00 96.25 106 LEU A C 1
ATOM 830 O O . LEU A 1 106 ? 5.481 1.270 4.562 1.00 96.25 106 LEU A O 1
ATOM 834 N N . ASN A 1 107 ? 6.413 -0.200 3.154 1.00 95.38 107 ASN A N 1
ATOM 835 C CA . ASN A 1 107 ? 5.646 -1.343 3.648 1.00 95.38 107 ASN A CA 1
ATOM 836 C C . ASN A 1 107 ? 5.987 -1.670 5.105 1.00 95.38 107 ASN A C 1
ATOM 838 O O . ASN A 1 107 ? 5.077 -1.856 5.908 1.00 95.38 107 ASN A O 1
ATOM 842 N N . ASN A 1 108 ? 7.273 -1.669 5.459 1.00 96.56 108 ASN A N 1
ATOM 843 C CA . ASN A 1 108 ? 7.712 -1.900 6.834 1.00 96.56 108 ASN A CA 1
ATOM 844 C C . ASN A 1 108 ? 7.192 -0.810 7.782 1.00 96.56 108 ASN A C 1
ATOM 846 O O . ASN A 1 108 ? 6.761 -1.109 8.892 1.00 96.56 108 ASN A O 1
ATOM 850 N N . GLU A 1 109 ? 7.201 0.450 7.345 1.00 96.25 109 GLU A N 1
ATOM 851 C CA . GLU A 1 109 ? 6.666 1.557 8.139 1.00 96.25 109 GLU A CA 1
ATOM 852 C C . GLU A 1 109 ? 5.146 1.450 8.306 1.00 96.25 109 GLU A C 1
ATOM 854 O O . GLU A 1 109 ? 4.629 1.622 9.408 1.00 96.25 109 GLU A O 1
ATOM 859 N N . ASN A 1 110 ? 4.425 1.087 7.245 1.00 93.62 110 ASN A N 1
ATOM 860 C CA . ASN A 1 110 ? 2.990 0.823 7.324 1.00 93.62 110 ASN A CA 1
ATOM 861 C C . ASN A 1 110 ? 2.678 -0.325 8.296 1.00 93.62 110 ASN A C 1
ATOM 863 O O . ASN A 1 110 ? 1.732 -0.225 9.077 1.00 93.62 110 ASN A O 1
ATOM 867 N N . GLU A 1 111 ? 3.478 -1.394 8.293 1.00 94.75 111 GLU A N 1
ATOM 868 C CA . GLU A 1 111 ? 3.333 -2.496 9.245 1.00 94.75 111 GLU A CA 1
ATOM 869 C C . GLU A 1 111 ? 3.624 -2.043 10.682 1.00 94.75 111 GLU A C 1
ATOM 871 O O . GLU A 1 111 ? 2.843 -2.338 11.589 1.00 94.75 111 GLU A O 1
ATOM 876 N N . ARG A 1 112 ? 4.690 -1.263 10.897 1.00 95.75 112 ARG A N 1
ATOM 877 C CA . ARG A 1 112 ? 5.027 -0.680 12.204 1.00 95.75 112 ARG A CA 1
ATOM 878 C C . ARG A 1 112 ? 3.881 0.175 12.740 1.00 95.75 112 ARG A C 1
ATOM 880 O O . ARG A 1 112 ? 3.476 0.001 13.888 1.00 95.75 112 ARG A O 1
ATOM 887 N N . LEU A 1 113 ? 3.331 1.060 11.910 1.00 91.81 113 LEU A N 1
ATOM 888 C CA . LEU A 1 113 ? 2.191 1.903 12.268 1.00 91.81 113 LEU A CA 1
ATOM 889 C C . LEU A 1 113 ? 0.944 1.064 12.569 1.00 91.81 113 LEU A C 1
ATOM 891 O O . LEU A 1 113 ? 0.229 1.360 13.524 1.00 91.81 113 LEU A O 1
ATOM 895 N N . ALA A 1 114 ? 0.689 -0.007 11.813 1.00 86.94 114 ALA A N 1
ATOM 896 C CA . ALA A 1 114 ? -0.411 -0.927 12.097 1.00 86.94 114 ALA A CA 1
ATOM 897 C C . ALA A 1 114 ? -0.233 -1.636 13.453 1.00 86.94 114 ALA A C 1
ATOM 899 O O . ALA A 1 114 ? -1.185 -1.732 14.230 1.00 86.94 114 ALA A O 1
ATOM 900 N N . GLN A 1 115 ? 0.982 -2.085 13.777 1.00 88.81 115 GLN A N 1
ATOM 901 C CA . GLN A 1 115 ? 1.297 -2.691 15.073 1.00 88.81 115 GLN A CA 1
ATOM 902 C C . GLN A 1 115 ? 1.154 -1.688 16.226 1.00 88.81 115 GLN A C 1
ATOM 904 O O . GLN A 1 115 ? 0.571 -2.021 17.259 1.00 88.81 115 GLN A O 1
ATOM 909 N N . GLU A 1 116 ? 1.634 -0.456 16.047 1.00 88.25 116 GLU A N 1
ATOM 910 C CA . GLU A 1 116 ? 1.516 0.627 17.028 1.00 88.25 116 GLU A CA 1
ATOM 911 C C . GLU A 1 116 ? 0.046 0.966 17.304 1.00 88.25 116 GLU A C 1
ATOM 913 O O . GLU A 1 116 ? -0.382 0.991 18.461 1.00 88.25 116 GLU A O 1
ATOM 918 N N . LYS A 1 117 ? -0.766 1.099 16.249 1.00 85.50 117 LYS A N 1
ATOM 919 C CA . LYS A 1 117 ? -2.220 1.270 16.364 1.00 85.50 117 LYS A CA 1
ATOM 920 C C . LYS A 1 117 ? -2.875 0.117 17.121 1.00 85.50 117 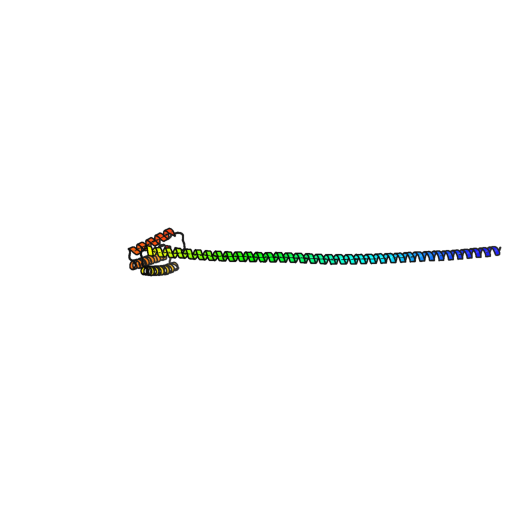LYS A C 1
ATOM 922 O O . LYS A 1 117 ? -3.632 0.345 18.063 1.00 85.50 117 LYS A O 1
ATOM 927 N N . MET A 1 118 ? -2.548 -1.130 16.777 1.00 83.12 118 MET A N 1
ATOM 928 C CA . MET A 1 118 ? -3.084 -2.304 17.476 1.00 83.12 118 MET A CA 1
ATOM 929 C C . MET A 1 118 ? -2.675 -2.341 18.951 1.00 83.12 118 MET A C 1
ATOM 931 O O . MET A 1 118 ? -3.476 -2.737 19.803 1.00 83.12 118 MET A O 1
ATOM 935 N N . ALA A 1 119 ? -1.461 -1.901 19.282 1.00 87.06 119 ALA A N 1
ATOM 936 C CA . ALA A 1 119 ? -1.002 -1.789 20.660 1.00 87.06 119 ALA A CA 1
ATOM 937 C C . ALA A 1 119 ? -1.799 -0.732 21.440 1.00 87.06 119 ALA A C 1
ATOM 939 O O . ALA A 1 119 ? -2.226 -1.013 22.562 1.00 87.06 119 ALA A O 1
ATOM 940 N N . ILE A 1 120 ? -2.067 0.433 20.840 1.00 84.38 120 ILE A N 1
ATOM 941 C CA . ILE A 1 120 ? -2.908 1.488 21.427 1.00 84.38 120 ILE A CA 1
ATOM 942 C C . ILE A 1 120 ? -4.326 0.963 21.677 1.00 84.38 120 ILE A C 1
ATOM 944 O O . ILE A 1 120 ? -4.833 1.076 22.794 1.00 84.38 120 ILE A O 1
ATOM 948 N N . ILE A 1 121 ? -4.936 0.295 20.693 1.00 80.62 121 ILE A N 1
ATOM 949 C CA . ILE A 1 121 ? -6.279 -0.294 20.824 1.00 80.62 121 ILE A CA 1
ATOM 950 C C . ILE A 1 121 ? -6.306 -1.348 21.939 1.00 80.62 121 ILE A C 1
ATOM 952 O O . ILE A 1 121 ? -7.207 -1.351 22.784 1.00 80.62 121 ILE A O 1
ATOM 956 N N . LYS A 1 122 ? -5.312 -2.245 21.980 1.00 85.50 122 LYS A N 1
ATOM 957 C CA . LYS A 1 122 ? -5.206 -3.284 23.015 1.00 85.50 122 LYS A CA 1
ATOM 958 C C . LYS A 1 122 ? -5.039 -2.670 24.404 1.00 85.50 122 LYS A C 1
ATOM 960 O O . LYS A 1 122 ? -5.673 -3.141 25.350 1.00 85.50 122 LYS A O 1
ATOM 965 N N . LYS A 1 123 ? -4.226 -1.617 24.517 1.00 87.12 123 LYS A N 1
ATOM 966 C CA . LYS A 1 123 ? -4.012 -0.868 25.757 1.00 87.12 123 LYS A CA 1
ATOM 967 C C . LYS A 1 123 ? -5.307 -0.206 26.223 1.00 87.12 123 LYS A C 1
ATOM 969 O O . LYS A 1 123 ? -5.751 -0.513 27.325 1.00 87.12 123 LYS A O 1
ATOM 974 N N . GLY A 1 124 ? -5.973 0.571 25.368 1.00 86.62 124 GLY A N 1
ATOM 975 C CA . GLY A 1 124 ? -7.249 1.216 25.698 1.00 86.62 124 GLY A CA 1
ATOM 976 C C . GLY A 1 124 ? -8.336 0.208 26.090 1.00 86.62 124 GLY A C 1
ATOM 977 O O . GLY A 1 124 ? -9.069 0.409 27.058 1.00 86.62 124 GLY A O 1
ATOM 978 N N . ARG A 1 125 ? -8.394 -0.949 25.415 1.00 85.06 125 ARG A N 1
ATOM 979 C CA . ARG A 1 125 ? -9.306 -2.042 25.788 1.00 85.06 125 ARG A CA 1
ATOM 980 C C . ARG A 1 125 ? -8.992 -2.609 27.173 1.00 85.06 125 ARG A C 1
ATOM 982 O O . ARG A 1 125 ? -9.920 -2.864 27.936 1.00 85.06 125 ARG A O 1
ATOM 989 N N . SER A 1 126 ? -7.717 -2.812 27.495 1.00 88.25 126 SER A N 1
ATOM 990 C CA . SER A 1 126 ? -7.303 -3.272 28.823 1.00 88.25 126 SER A CA 1
ATOM 991 C C . SER A 1 126 ? -7.635 -2.239 29.901 1.00 88.25 126 SER A C 1
ATOM 993 O O . SER A 1 126 ? -8.169 -2.604 30.944 1.00 88.25 126 SER A O 1
ATOM 995 N N . GLU A 1 127 ? -7.374 -0.958 29.640 1.00 91.31 127 GLU A N 1
ATOM 996 C CA . GLU A 1 127 ? -7.642 0.146 30.568 1.00 91.31 127 GLU A CA 1
ATOM 997 C C . GLU A 1 127 ? -9.130 0.270 30.901 1.00 91.31 127 GLU A C 1
ATOM 999 O O . GLU A 1 127 ? -9.466 0.464 32.065 1.00 91.31 127 GLU A O 1
ATOM 1004 N N . ILE A 1 128 ? -10.033 0.059 29.934 1.00 91.75 128 ILE A N 1
ATOM 1005 C CA . ILE A 1 128 ? -11.483 0.013 30.192 1.00 91.75 128 ILE A CA 1
ATOM 1006 C C . ILE A 1 128 ? -11.827 -1.015 31.281 1.00 91.75 128 ILE A C 1
ATOM 1008 O O . ILE A 1 128 ? -12.613 -0.722 32.184 1.00 91.75 128 ILE A O 1
ATOM 1012 N N . TYR A 1 129 ? -11.274 -2.227 31.195 1.00 93.56 129 TYR A N 1
ATOM 1013 C CA . TYR A 1 129 ? -11.582 -3.295 32.150 1.00 93.56 129 TYR A CA 1
ATOM 1014 C C . TYR A 1 129 ? -10.929 -3.042 33.513 1.00 93.56 129 TYR A C 1
ATOM 1016 O O . TYR A 1 129 ? -11.586 -3.213 34.544 1.00 93.56 129 TYR A O 1
ATOM 1024 N N . THR A 1 130 ? -9.683 -2.560 33.515 1.00 93.62 130 THR A N 1
ATOM 1025 C CA . THR A 1 130 ? -8.955 -2.184 34.733 1.00 93.62 130 THR A CA 1
ATOM 1026 C C . THR A 1 130 ? -9.656 -1.045 35.475 1.00 93.62 130 THR A C 1
ATOM 1028 O O . THR A 1 130 ? -9.906 -1.162 36.673 1.00 93.62 130 THR A O 1
ATOM 1031 N N . ASN A 1 131 ? -10.058 0.020 34.776 1.00 93.81 131 ASN A N 1
ATOM 1032 C CA . ASN A 1 131 ? -10.747 1.175 35.364 1.00 93.81 131 ASN A CA 1
ATOM 1033 C C . ASN A 1 131 ? -12.126 0.804 35.926 1.00 93.81 131 ASN A C 1
ATOM 1035 O O . ASN A 1 131 ? -12.575 1.372 36.921 1.00 93.81 131 ASN A O 1
ATOM 1039 N N . ALA A 1 132 ? -12.784 -0.191 35.329 1.00 95.25 132 ALA A N 1
ATOM 1040 C CA . ALA A 1 132 ? -14.031 -0.746 35.840 1.00 95.25 132 ALA A CA 1
ATOM 1041 C C . ALA A 1 132 ? -13.836 -1.719 37.026 1.00 95.25 132 ALA A C 1
ATOM 1043 O O . ALA A 1 132 ? -14.818 -2.162 37.630 1.00 95.25 132 ALA A O 1
ATOM 1044 N N . GLY A 1 133 ? -12.587 -2.031 37.394 1.00 96.56 133 GLY A N 1
ATOM 1045 C CA . GLY A 1 133 ? -12.237 -2.887 38.527 1.00 96.56 133 GLY A CA 1
ATOM 1046 C C . GLY A 1 133 ? -12.590 -4.358 38.313 1.00 96.56 133 GLY A C 1
ATOM 1047 O O . GLY A 1 133 ? -12.981 -5.039 39.268 1.00 96.56 133 GLY A O 1
ATOM 1048 N N . LEU A 1 134 ? -12.541 -4.837 37.068 1.00 96.56 134 LEU A N 1
ATOM 1049 C CA . LEU A 1 134 ? -12.774 -6.244 36.740 1.00 96.56 134 LEU A CA 1
ATOM 1050 C C . LEU A 1 134 ? -11.506 -7.053 37.021 1.00 96.56 134 LEU A C 1
ATOM 1052 O O . LEU A 1 134 ? -10.404 -6.623 36.696 1.00 96.56 134 LEU A O 1
ATOM 1056 N N . ASP A 1 135 ? -11.675 -8.241 37.596 1.00 96.56 135 ASP A N 1
ATOM 1057 C CA . ASP A 1 135 ? -10.597 -9.231 37.644 1.00 96.56 135 ASP A CA 1
ATOM 1058 C C . ASP A 1 135 ? -10.420 -9.925 36.278 1.00 96.56 135 ASP A C 1
ATOM 1060 O O . ASP A 1 135 ? -11.178 -9.691 35.331 1.00 96.56 135 ASP A O 1
ATOM 1064 N N . GLU A 1 136 ? -9.403 -10.778 36.152 1.00 94.81 136 GLU A N 1
ATOM 1065 C CA . GLU A 1 136 ? -9.085 -11.469 34.897 1.00 94.81 136 GLU A CA 1
ATOM 1066 C C . GLU A 1 136 ? -10.231 -12.376 34.413 1.00 94.81 136 GLU A C 1
ATOM 1068 O O . GLU A 1 136 ? -10.561 -12.395 33.222 1.00 94.81 136 GLU A O 1
ATOM 1073 N N . TYR A 1 137 ? -10.902 -13.077 35.332 1.00 96.50 137 TYR A N 1
ATOM 1074 C CA . TYR A 1 137 ? -12.023 -13.953 34.998 1.00 96.50 137 TYR A CA 1
ATOM 1075 C C . TYR A 1 137 ? -13.230 -13.144 34.510 1.00 96.50 137 TYR A C 1
ATOM 1077 O O . TYR A 1 137 ? -13.783 -13.422 33.442 1.00 96.50 137 TYR A O 1
ATOM 1085 N N . GLN A 1 138 ? -13.608 -12.098 35.246 1.00 96.94 138 GLN A N 1
ATOM 1086 C CA . GLN A 1 138 ? -14.662 -11.161 34.867 1.00 96.94 138 GLN A CA 1
ATOM 1087 C C . GLN A 1 138 ? -14.357 -10.503 33.523 1.00 96.94 138 GLN A C 1
ATOM 1089 O O . GLN A 1 138 ? -15.241 -10.428 32.671 1.00 96.94 138 GLN A O 1
ATOM 1094 N N . THR A 1 139 ? -13.109 -10.088 33.306 1.00 95.00 139 THR A N 1
ATOM 1095 C CA . THR A 1 139 ? -12.644 -9.506 32.043 1.00 95.00 139 THR A CA 1
ATOM 1096 C C . THR A 1 139 ? -12.885 -10.467 30.888 1.00 95.00 139 THR A C 1
ATOM 1098 O O . THR A 1 139 ? -13.570 -10.107 29.929 1.00 95.00 139 THR A O 1
ATOM 1101 N N . LYS A 1 140 ? -12.423 -11.717 31.004 1.00 94.44 140 LYS A N 1
ATOM 1102 C CA . LYS A 1 140 ? -12.617 -12.739 29.970 1.00 94.44 140 LYS A CA 1
ATOM 1103 C C . LYS A 1 140 ? -14.098 -12.991 29.680 1.00 94.44 140 LYS A C 1
ATOM 1105 O O . LYS A 1 140 ? -14.516 -12.960 28.527 1.00 94.44 140 LYS A O 1
ATOM 1110 N N . ARG A 1 141 ? -14.927 -13.150 30.715 1.00 96.94 141 ARG A N 1
ATOM 1111 C CA . ARG A 1 141 ? -16.371 -13.392 30.549 1.00 96.94 141 ARG A CA 1
ATOM 1112 C C . ARG A 1 141 ? -17.104 -12.194 29.944 1.00 96.94 141 ARG A C 1
ATOM 1114 O O . ARG A 1 141 ? -17.983 -12.375 29.104 1.00 96.94 141 ARG A O 1
ATOM 1121 N N . VAL A 1 142 ? -16.731 -10.967 30.308 1.00 94.38 142 VAL A N 1
ATOM 1122 C CA . VAL A 1 142 ? -17.251 -9.754 29.663 1.00 94.38 142 VAL A CA 1
ATOM 1123 C C . VAL A 1 142 ? -16.806 -9.693 28.200 1.00 94.38 142 VAL A C 1
ATOM 1125 O O . VAL A 1 142 ? -17.618 -9.350 27.342 1.00 94.38 142 VAL A O 1
ATOM 1128 N N . MET A 1 143 ? -15.558 -10.048 27.878 1.00 91.06 143 MET A N 1
ATOM 1129 C CA . MET A 1 143 ? -15.082 -10.139 26.493 1.00 91.06 143 MET A CA 1
ATOM 1130 C C . MET A 1 143 ? -15.905 -11.141 25.676 1.00 91.06 143 MET A C 1
ATOM 1132 O O . MET A 1 143 ? -16.334 -10.773 24.584 1.00 91.06 143 MET A O 1
ATOM 1136 N N . ASP A 1 144 ? -16.207 -12.324 26.219 1.00 92.38 144 ASP A N 1
ATOM 1137 C CA . ASP A 1 144 ? -17.060 -13.331 25.568 1.00 92.38 144 ASP A CA 1
ATOM 1138 C C . ASP A 1 144 ? -18.473 -12.786 25.288 1.00 92.38 144 ASP A C 1
ATOM 1140 O O . ASP A 1 144 ? -18.993 -12.918 24.178 1.00 92.38 144 ASP A O 1
ATOM 1144 N N . ILE A 1 145 ? -19.090 -12.122 26.279 1.00 93.69 145 ILE A N 1
ATOM 1145 C CA . ILE A 1 145 ? -20.421 -11.507 26.134 1.00 93.69 145 ILE A CA 1
ATOM 1146 C C . ILE A 1 145 ? -20.410 -10.455 25.020 1.00 93.69 145 IL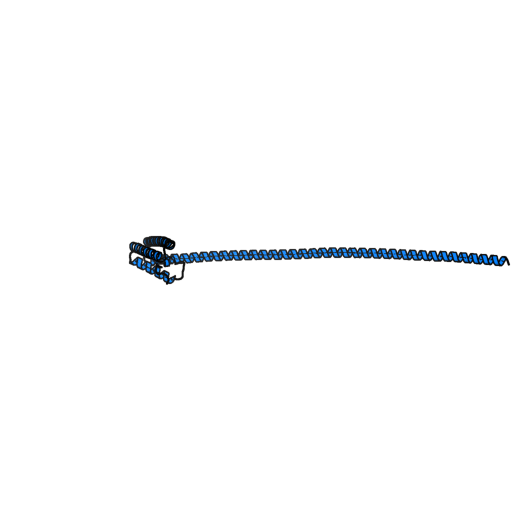E A C 1
ATOM 1148 O O . ILE A 1 145 ? -21.328 -10.413 24.200 1.00 93.69 145 ILE A O 1
ATOM 1152 N N . ASN A 1 146 ? -19.374 -9.614 24.967 1.00 91.88 146 ASN A N 1
ATOM 1153 C CA . ASN A 1 146 ? -19.256 -8.604 23.917 1.00 91.88 146 ASN A CA 1
ATOM 1154 C C . ASN A 1 146 ? -19.012 -9.244 22.543 1.00 91.88 146 ASN A C 1
ATOM 1156 O O . ASN A 1 146 ? -19.630 -8.822 21.575 1.00 91.88 146 ASN A O 1
ATOM 1160 N N . ALA A 1 147 ? -18.158 -10.266 22.446 1.00 88.00 147 ALA A N 1
ATOM 1161 C CA . ALA A 1 147 ? -17.884 -10.959 21.186 1.00 88.00 147 ALA A CA 1
ATOM 1162 C C . ALA A 1 147 ? -19.158 -11.590 20.602 1.00 88.00 147 ALA A C 1
ATOM 1164 O O . ALA A 1 147 ? -19.453 -11.419 19.420 1.00 88.00 147 ALA A O 1
ATOM 1165 N N . SER A 1 148 ? -19.960 -12.241 21.450 1.00 91.44 148 SER A N 1
ATOM 1166 C CA . SER A 1 148 ? -21.265 -12.779 21.061 1.00 91.44 148 SER A CA 1
ATOM 1167 C C . SER A 1 148 ? -22.234 -1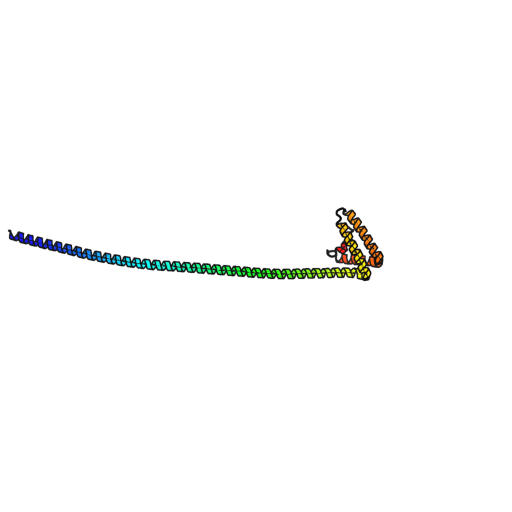1.677 20.614 1.00 91.44 148 SER A C 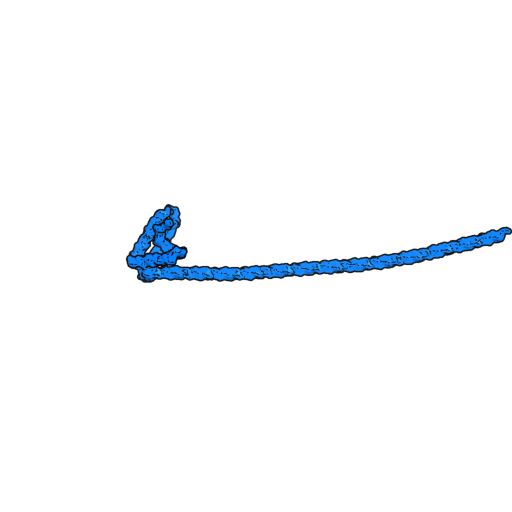1
ATOM 1169 O O . SER A 1 148 ? -22.885 -11.824 19.581 1.00 91.44 148 SER A O 1
ATOM 1171 N N . TYR A 1 149 ? -22.279 -10.550 21.337 1.00 93.00 149 TYR A N 1
ATOM 1172 C CA . TYR A 1 149 ? -23.054 -9.375 20.935 1.00 93.00 149 TYR A CA 1
ATOM 1173 C C . TYR A 1 149 ? -22.652 -8.872 19.541 1.00 93.00 149 TYR A C 1
ATOM 1175 O O . TYR A 1 149 ? -23.530 -8.677 18.708 1.00 93.00 149 TYR A O 1
ATOM 1183 N N . PHE A 1 150 ? -21.355 -8.701 19.262 1.00 88.38 150 PHE A N 1
ATOM 1184 C CA . PHE A 1 150 ? -20.878 -8.212 17.963 1.00 88.38 150 PHE A CA 1
ATOM 1185 C C . PHE A 1 150 ? -21.240 -9.157 16.820 1.00 88.38 150 PHE A C 1
ATOM 1187 O O . PHE A 1 150 ? -21.732 -8.707 15.789 1.00 88.38 150 PHE A O 1
ATOM 1194 N N . ALA A 1 151 ? -21.068 -10.466 17.015 1.00 87.88 151 ALA A N 1
ATOM 1195 C CA . ALA A 1 151 ? -21.453 -11.457 16.014 1.00 87.88 151 ALA A CA 1
ATOM 1196 C C . ALA A 1 151 ? -22.954 -11.369 15.679 1.00 87.88 151 ALA A C 1
ATOM 1198 O O . ALA A 1 151 ? -23.330 -11.321 14.508 1.00 87.88 151 ALA A O 1
ATOM 1199 N N . MET A 1 152 ? -23.814 -11.273 16.700 1.00 91.56 152 MET A N 1
ATOM 1200 C CA . MET A 1 152 ? -25.262 -11.132 16.509 1.00 91.56 152 MET A CA 1
ATOM 1201 C C . MET A 1 152 ? -25.649 -9.773 15.910 1.00 91.56 152 MET A C 1
ATOM 1203 O O . MET A 1 152 ? -26.533 -9.709 15.059 1.00 91.56 152 MET A O 1
ATOM 1207 N N . ALA A 1 153 ? -24.993 -8.688 16.323 1.00 90.12 153 ALA A N 1
ATOM 1208 C CA . ALA A 1 153 ? -25.228 -7.352 15.786 1.00 90.12 153 ALA A CA 1
ATOM 1209 C C . ALA A 1 153 ? -24.865 -7.282 14.296 1.00 90.12 153 ALA A C 1
ATOM 1211 O O . ALA A 1 153 ? -25.635 -6.735 13.509 1.00 90.12 153 ALA A O 1
ATOM 1212 N N . ASN A 1 154 ? -23.749 -7.893 13.894 1.00 89.31 154 ASN A N 1
ATOM 1213 C CA . ASN A 1 154 ? -23.349 -7.984 12.491 1.00 89.31 154 ASN A CA 1
ATOM 1214 C C . ASN A 1 154 ? -24.329 -8.821 11.671 1.00 89.31 154 ASN A C 1
ATOM 1216 O O . ASN A 1 154 ? -24.716 -8.392 10.588 1.00 89.31 154 ASN A O 1
ATOM 1220 N N . ALA A 1 155 ? -24.807 -9.947 12.207 1.00 93.25 155 ALA A N 1
ATOM 1221 C CA . ALA A 1 155 ? -25.854 -10.730 11.554 1.00 93.25 155 ALA A CA 1
ATOM 1222 C C . ALA A 1 155 ? -27.146 -9.913 11.356 1.00 93.25 155 ALA A C 1
ATOM 1224 O O . ALA A 1 155 ? -27.744 -9.966 10.289 1.00 93.25 155 ALA A O 1
ATOM 1225 N N . ILE A 1 156 ? -27.545 -9.102 12.346 1.00 92.12 156 ILE A N 1
ATOM 1226 C CA . ILE A 1 156 ? -28.699 -8.193 12.229 1.00 92.12 156 ILE A CA 1
ATOM 1227 C C . ILE A 1 156 ? -28.466 -7.119 11.155 1.00 92.12 156 ILE A C 1
ATOM 1229 O O . ILE A 1 156 ? -29.393 -6.803 10.419 1.00 92.12 156 ILE A O 1
ATOM 1233 N N . LYS A 1 157 ? -27.256 -6.556 11.056 1.00 90.31 157 LYS A N 1
ATOM 1234 C CA . LYS A 1 157 ? -26.918 -5.536 10.046 1.00 90.31 157 LYS A CA 1
ATOM 1235 C C . LYS A 1 157 ? -26.861 -6.094 8.622 1.00 90.31 157 LYS A C 1
ATOM 1237 O O . LYS A 1 157 ? -27.121 -5.364 7.675 1.00 90.31 157 LYS A O 1
ATOM 1242 N N . GLN A 1 158 ? -26.491 -7.364 8.476 1.00 93.56 158 GLN A N 1
ATOM 1243 C CA . GLN A 1 158 ? -26.412 -8.055 7.186 1.00 93.56 158 GLN A CA 1
ATOM 1244 C C . GLN A 1 158 ? -27.756 -8.657 6.745 1.00 93.56 158 GLN A C 1
ATOM 1246 O O . GLN A 1 158 ? -27.883 -9.100 5.605 1.00 93.56 158 GLN A O 1
ATOM 1251 N N . ASP A 1 159 ? -28.760 -8.673 7.625 1.00 95.88 159 ASP A N 1
ATOM 1252 C CA . ASP A 1 159 ? -30.102 -9.167 7.330 1.00 95.88 159 ASP A CA 1
ATOM 1253 C C . ASP A 1 159 ? -30.853 -8.179 6.420 1.00 95.88 159 ASP A C 1
ATOM 1255 O O . ASP A 1 159 ? -31.533 -7.259 6.877 1.00 95.88 159 ASP A O 1
ATOM 1259 N N . ALA A 1 160 ? -30.739 -8.400 5.107 1.00 96.31 160 ALA A N 1
ATOM 1260 C CA . ALA A 1 160 ? -31.370 -7.584 4.070 1.00 96.31 160 ALA A CA 1
ATOM 1261 C C . ALA A 1 160 ? -32.912 -7.589 4.116 1.00 96.31 160 ALA A C 1
ATOM 1263 O O . ALA A 1 160 ? -33.542 -6.798 3.415 1.00 96.31 160 ALA A O 1
ATOM 1264 N N . SER A 1 161 ? -33.533 -8.464 4.918 1.00 97.38 161 SER A N 1
ATOM 1265 C CA . SER A 1 161 ? -34.989 -8.482 5.104 1.00 97.38 161 SER A CA 1
ATOM 1266 C C . SER A 1 161 ? -35.487 -7.397 6.064 1.00 97.38 161 SER A C 1
ATOM 1268 O O . SER A 1 161 ? -36.687 -7.120 6.115 1.00 97.38 161 SER A O 1
ATOM 1270 N N . LEU A 1 162 ? -34.586 -6.780 6.835 1.00 94.88 162 LEU A N 1
ATOM 1271 C CA . LEU A 1 162 ? -34.931 -5.761 7.815 1.00 94.88 162 LEU A CA 1
ATOM 1272 C C . LEU A 1 162 ? -34.838 -4.363 7.219 1.00 94.88 162 LEU A C 1
ATOM 1274 O O . LEU A 1 162 ? -33.812 -3.960 6.678 1.00 94.88 162 LEU A O 1
ATOM 1278 N N . ASP A 1 163 ? -35.889 -3.574 7.429 1.00 96.31 163 ASP A N 1
ATOM 1279 C CA . ASP A 1 163 ? -35.780 -2.130 7.279 1.00 96.31 163 ASP A CA 1
ATOM 1280 C C . ASP A 1 163 ? -34.949 -1.509 8.421 1.00 96.31 163 ASP A C 1
ATOM 1282 O O . ASP A 1 163 ? -34.703 -2.119 9.471 1.00 96.31 163 ASP A O 1
ATOM 1286 N N . ALA A 1 164 ? -34.535 -0.253 8.237 1.00 91.50 164 ALA A N 1
ATOM 1287 C CA . ALA A 1 164 ? -33.697 0.459 9.201 1.00 91.50 164 ALA A CA 1
ATOM 1288 C C . ALA A 1 164 ? -34.319 0.545 10.610 1.00 91.50 164 ALA A C 1
ATOM 1290 O O . ALA A 1 164 ? -33.603 0.504 11.612 1.00 91.50 164 ALA A O 1
ATOM 1291 N N . LYS A 1 165 ? -35.652 0.628 10.713 1.00 94.00 165 LYS A N 1
ATOM 1292 C CA . LYS A 1 165 ? -36.369 0.744 11.990 1.00 94.00 165 LYS A CA 1
ATOM 1293 C C . LYS A 1 165 ? -36.434 -0.603 12.712 1.00 94.00 165 LYS A C 1
ATOM 1295 O O . LYS A 1 165 ? -36.284 -0.657 13.935 1.00 94.00 165 LYS A O 1
ATOM 1300 N N . ALA A 1 166 ? -36.649 -1.689 11.978 1.00 95.44 166 ALA A N 1
ATOM 1301 C CA . ALA A 1 166 ? -36.630 -3.049 12.493 1.00 95.44 166 ALA A CA 1
ATOM 1302 C C . ALA A 1 166 ? -35.217 -3.444 12.945 1.00 95.44 166 ALA A C 1
ATOM 1304 O O . ALA A 1 166 ? -35.061 -3.981 14.046 1.00 95.44 166 ALA A O 1
ATOM 1305 N N . MET A 1 167 ? -34.199 -3.113 12.144 1.00 93.50 167 MET A N 1
ATOM 1306 C CA . MET A 1 167 ? -32.787 -3.296 12.481 1.00 93.50 167 MET A CA 1
ATOM 1307 C C . MET A 1 167 ? -32.426 -2.557 13.779 1.00 93.50 167 MET A C 1
ATOM 1309 O O . MET A 1 167 ? -31.957 -3.186 14.729 1.00 93.50 167 MET A O 1
ATOM 1313 N N . ASP A 1 168 ? -32.731 -1.257 13.877 1.00 88.19 168 ASP A N 1
ATOM 1314 C CA . ASP A 1 168 ? -32.497 -0.448 15.084 1.00 88.19 168 ASP A CA 1
ATOM 1315 C C . ASP A 1 168 ? -33.192 -1.041 16.323 1.00 88.19 168 ASP A C 1
ATOM 1317 O O . ASP A 1 168 ? -32.586 -1.179 17.390 1.00 88.19 168 ASP A O 1
ATOM 1321 N N . LYS A 1 169 ? -34.448 -1.484 16.184 1.00 94.06 169 LYS A N 1
ATOM 1322 C CA . LYS A 1 169 ? -35.185 -2.136 17.275 1.00 94.06 169 LYS A CA 1
ATOM 1323 C C . LYS A 1 169 ? -34.498 -3.425 17.744 1.00 94.06 169 LYS A C 1
ATOM 1325 O O . LYS A 1 169 ? -34.388 -3.631 18.957 1.00 94.06 169 LYS A O 1
ATOM 1330 N N . LYS A 1 170 ? -34.037 -4.281 16.822 1.00 94.12 170 LYS A N 1
ATOM 1331 C CA . LYS A 1 170 ? -33.314 -5.522 17.159 1.00 94.12 170 LYS A CA 1
ATOM 1332 C C . LYS A 1 170 ? -31.975 -5.217 17.838 1.00 94.12 170 LYS A C 1
ATOM 1334 O O . LYS A 1 170 ? -31.688 -5.805 18.879 1.00 94.12 170 LYS A O 1
ATOM 1339 N N . LEU A 1 171 ? -31.204 -4.256 17.327 1.00 90.44 171 LEU A N 1
ATOM 1340 C CA . LEU A 1 171 ? -29.927 -3.840 17.921 1.00 90.44 171 LEU A CA 1
ATOM 1341 C C . LEU A 1 171 ? -30.106 -3.267 19.337 1.00 90.44 171 LEU A C 1
ATOM 1343 O O . LEU A 1 171 ? -29.366 -3.638 20.249 1.00 90.44 171 LEU A O 1
ATOM 1347 N N . LYS A 1 172 ? -31.134 -2.434 19.565 1.00 90.19 172 LYS A N 1
ATOM 1348 C CA . LYS A 1 172 ? -31.502 -1.928 20.903 1.00 90.19 172 LYS A CA 1
ATOM 1349 C C . LYS A 1 172 ? -31.833 -3.057 21.875 1.00 90.19 172 LYS A C 1
ATOM 1351 O O . LYS A 1 172 ? -31.406 -3.014 23.029 1.00 90.19 172 LYS A O 1
ATOM 1356 N N . ALA A 1 173 ? -32.609 -4.047 21.436 1.00 93.94 173 ALA A N 1
ATOM 1357 C CA . ALA A 1 173 ? -32.969 -5.195 22.266 1.00 93.94 173 ALA A CA 1
ATOM 1358 C C . ALA A 1 173 ? -31.735 -6.037 22.624 1.00 93.94 173 ALA A C 1
ATOM 1360 O O . ALA A 1 173 ? -31.514 -6.331 23.799 1.00 93.94 173 ALA A O 1
ATOM 1361 N N . LEU A 1 174 ? -30.891 -6.326 21.632 1.00 92.88 174 LEU A N 1
ATOM 1362 C CA . LEU A 1 174 ? -29.646 -7.067 21.808 1.00 92.88 174 LEU A CA 1
ATOM 1363 C C . LEU A 1 174 ? -28.680 -6.343 22.765 1.00 92.88 174 LEU A C 1
ATOM 1365 O O . LEU A 1 174 ? -28.067 -6.967 23.630 1.00 92.88 174 LEU A O 1
ATOM 1369 N N . ASN A 1 175 ? -28.586 -5.012 22.671 1.00 92.06 175 ASN A N 1
ATOM 1370 C CA . ASN A 1 175 ? -27.753 -4.206 23.566 1.00 92.06 175 ASN A CA 1
ATOM 1371 C C . ASN A 1 175 ? -28.254 -4.269 25.020 1.00 92.06 175 ASN A C 1
ATOM 1373 O O . ASN A 1 175 ? -27.477 -4.482 25.951 1.00 92.06 175 ASN A O 1
ATOM 1377 N N . LYS A 1 176 ? -29.573 -4.166 25.229 1.00 93.81 176 LYS A N 1
ATOM 1378 C CA . LYS A 1 176 ? -30.170 -4.330 26.565 1.00 93.81 176 LYS A CA 1
ATOM 1379 C C . LYS A 1 176 ? -29.855 -5.701 27.161 1.00 93.81 176 LYS A C 1
ATOM 1381 O O . LYS A 1 176 ? -29.537 -5.784 28.347 1.00 93.81 176 LYS A O 1
ATOM 1386 N N . GLU A 1 177 ? -29.907 -6.759 26.355 1.00 96.06 177 GLU A N 1
ATOM 1387 C CA . GLU A 1 177 ? -29.549 -8.109 26.794 1.00 96.06 177 GLU A CA 1
ATOM 1388 C C . GLU A 1 177 ? -28.061 -8.223 27.158 1.00 96.06 177 GLU A C 1
ATOM 1390 O O . GLU A 1 177 ? -27.732 -8.770 28.213 1.00 96.06 177 GLU A O 1
ATOM 1395 N N . ARG A 1 178 ? -27.164 -7.644 26.347 1.00 95.75 178 ARG A N 1
ATOM 1396 C CA . ARG A 1 178 ? -25.723 -7.558 26.643 1.00 95.75 178 ARG A CA 1
ATOM 1397 C C . ARG A 1 178 ? -25.476 -6.901 27.997 1.00 95.75 178 ARG A C 1
ATOM 1399 O O . ARG A 1 178 ? -24.792 -7.476 28.841 1.00 95.75 178 ARG A O 1
ATOM 1406 N N . ILE A 1 179 ? -26.038 -5.710 28.212 1.00 94.31 179 ILE A N 1
ATOM 1407 C CA . ILE A 1 179 ? -25.858 -4.951 29.457 1.00 94.31 179 ILE A CA 1
ATOM 1408 C C . ILE A 1 179 ? -26.408 -5.742 30.644 1.00 94.31 179 ILE A C 1
ATOM 1410 O O . ILE A 1 179 ? -25.760 -5.793 31.686 1.00 94.31 179 ILE A O 1
ATOM 1414 N N . LYS A 1 180 ? -27.560 -6.407 30.486 1.00 97.00 180 LYS A N 1
ATOM 1415 C CA . LYS A 1 180 ? -28.117 -7.278 31.527 1.00 97.00 180 LYS A CA 1
ATOM 1416 C C . LYS A 1 180 ? -27.147 -8.411 31.884 1.00 97.00 180 LYS A C 1
ATOM 1418 O O . LYS A 1 180 ? -26.819 -8.557 33.053 1.00 97.00 180 LYS A O 1
ATOM 1423 N N . LYS A 1 181 ? -26.620 -9.142 30.895 1.00 97.56 181 LYS A N 1
ATOM 1424 C CA . LYS A 1 181 ? -25.647 -10.232 31.112 1.00 97.56 181 LYS A CA 1
ATOM 1425 C C . LYS A 1 181 ? -24.373 -9.753 31.814 1.00 97.56 181 LYS A C 1
ATOM 1427 O O . LYS A 1 181 ? -23.884 -10.426 32.715 1.00 97.56 181 LYS A O 1
ATOM 1432 N N . ILE A 1 182 ? -23.847 -8.586 31.431 1.00 96.31 182 ILE A N 1
ATOM 1433 C CA . ILE A 1 182 ? -22.685 -7.979 32.102 1.00 96.31 182 ILE A CA 1
ATOM 1434 C C . ILE A 1 182 ? -23.045 -7.616 33.548 1.00 96.31 182 ILE A C 1
ATOM 1436 O O . ILE A 1 182 ? -22.304 -7.954 34.466 1.00 96.31 182 ILE A O 1
ATOM 1440 N N . LYS A 1 183 ? -24.205 -6.992 33.767 1.00 97.69 183 LYS A N 1
ATOM 1441 C CA . LYS A 1 183 ? -24.681 -6.601 35.098 1.00 97.69 183 LYS A CA 1
ATOM 1442 C C . LYS A 1 183 ? -24.889 -7.786 36.031 1.00 97.69 183 LYS A C 1
ATOM 1444 O O . LYS A 1 183 ? -24.525 -7.678 37.199 1.00 97.69 183 LYS A O 1
ATOM 1449 N N . ASP A 1 184 ? -25.417 -8.891 35.522 1.00 97.94 184 ASP A N 1
ATOM 1450 C CA . ASP A 1 184 ? -25.599 -10.129 36.281 1.00 97.94 184 ASP A CA 1
ATOM 1451 C C . ASP A 1 184 ? -24.240 -10.767 36.645 1.00 97.94 184 ASP A C 1
ATOM 1453 O O . ASP A 1 184 ? -24.102 -11.364 37.708 1.00 97.94 184 ASP A O 1
ATOM 1457 N N . LEU A 1 185 ? -23.215 -10.589 35.802 1.00 97.94 185 LEU A N 1
ATOM 1458 C CA . LEU A 1 185 ? -21.865 -11.126 36.006 1.00 97.94 185 LEU A CA 1
ATOM 1459 C C . LEU A 1 185 ? -21.009 -10.302 36.983 1.00 97.94 185 LEU A C 1
ATOM 1461 O O . LEU A 1 185 ? -20.331 -10.873 37.836 1.00 97.94 185 LEU A O 1
ATOM 1465 N N . VAL A 1 186 ? -20.969 -8.973 36.827 1.00 97.44 186 VAL A N 1
ATOM 1466 C CA . VAL A 1 186 ? -20.028 -8.100 37.566 1.00 97.44 186 VAL A CA 1
ATOM 1467 C C . VAL A 1 186 ? -20.711 -7.145 38.548 1.00 97.44 186 VAL A C 1
ATOM 1469 O O . VAL A 1 186 ? -20.043 -6.443 39.307 1.00 97.44 186 VAL A O 1
ATOM 1472 N N . GLY A 1 187 ? -22.043 -7.103 38.554 1.00 98.00 187 GLY A N 1
ATOM 1473 C CA . GLY A 1 187 ? -22.833 -6.191 39.370 1.00 98.00 187 GLY A CA 1
ATOM 1474 C C . GLY A 1 187 ? -22.986 -4.794 38.762 1.00 98.00 187 GLY A C 1
ATOM 1475 O O . GLY A 1 187 ? -22.272 -4.376 37.845 1.00 98.00 187 GLY A O 1
ATOM 1476 N N . ARG A 1 188 ? -23.942 -4.031 39.308 1.00 96.88 188 ARG A N 1
ATOM 1477 C CA . ARG A 1 188 ? -24.317 -2.697 38.804 1.00 96.88 188 ARG A CA 1
ATOM 1478 C C . ARG A 1 188 ? -23.143 -1.717 38.789 1.00 96.88 188 ARG A C 1
ATOM 1480 O O . ARG A 1 188 ? -22.882 -1.123 37.756 1.00 96.88 188 ARG A O 1
ATOM 1487 N N . LYS A 1 189 ? -22.415 -1.590 39.905 1.00 97.69 189 LYS A N 1
ATOM 1488 C CA . LYS A 1 189 ? -21.327 -0.607 40.051 1.00 97.69 189 LYS A CA 1
ATOM 1489 C C . LYS A 1 189 ? -20.232 -0.785 38.992 1.00 97.69 189 LYS A C 1
ATOM 1491 O O . LYS A 1 189 ? -19.849 0.186 38.352 1.00 97.69 189 LYS A O 1
ATOM 1496 N N . LYS A 1 190 ? -19.760 -2.021 38.789 1.00 97.69 190 LYS A N 1
ATOM 1497 C CA . LYS A 1 190 ? -18.730 -2.336 37.787 1.00 97.69 190 LYS A CA 1
ATOM 1498 C C . LYS A 1 190 ? -19.253 -2.176 36.359 1.00 97.69 190 LYS A C 1
ATOM 1500 O O . LYS A 1 190 ? -18.523 -1.713 35.495 1.00 97.69 190 LYS A O 1
ATOM 1505 N N . THR A 1 191 ? -20.525 -2.498 36.118 1.00 96.62 191 THR A N 1
ATOM 1506 C CA . THR A 1 191 ? -21.162 -2.286 34.806 1.00 96.62 191 THR A CA 1
ATOM 1507 C C . THR A 1 191 ? -21.257 -0.805 34.460 1.00 96.62 191 THR A C 1
ATOM 1509 O O . THR A 1 191 ? -20.869 -0.410 33.366 1.00 96.62 191 THR A O 1
ATOM 1512 N N . ASP A 1 192 ? -21.713 0.024 35.400 1.00 94.25 192 ASP A N 1
ATOM 1513 C CA . ASP A 1 192 ? -21.824 1.470 35.203 1.00 94.25 192 ASP A CA 1
ATOM 1514 C C . ASP A 1 192 ? -20.431 2.094 34.975 1.00 94.25 192 ASP A C 1
ATOM 1516 O O . ASP A 1 192 ? -20.271 2.945 34.100 1.00 94.25 192 ASP A O 1
ATOM 1520 N N . ALA A 1 193 ? -19.404 1.625 35.698 1.00 95.56 193 ALA A N 1
ATOM 1521 C CA . ALA A 1 193 ? -18.014 2.032 35.480 1.00 95.56 193 ALA A CA 1
ATOM 1522 C C . ALA A 1 193 ? -17.486 1.606 34.098 1.00 95.56 193 ALA A C 1
ATOM 1524 O O . ALA A 1 193 ? -16.874 2.414 33.405 1.00 95.56 193 ALA A O 1
ATOM 1525 N N . LEU A 1 194 ? -17.782 0.377 33.663 1.00 94.19 194 LEU A N 1
ATOM 1526 C CA . LEU A 1 194 ? -17.398 -0.137 32.347 1.00 94.19 194 LEU A CA 1
ATOM 1527 C C . LEU A 1 194 ? -18.001 0.698 31.212 1.00 94.19 194 LEU A C 1
ATOM 1529 O O . LEU A 1 194 ? -17.293 1.077 30.280 1.00 94.19 194 LEU A O 1
ATOM 1533 N N . GLU A 1 195 ? -19.300 0.998 31.280 1.00 92.12 195 GLU A N 1
ATOM 1534 C CA . GLU A 1 195 ? -19.970 1.826 30.271 1.00 92.12 195 GLU A CA 1
ATOM 1535 C C . GLU A 1 195 ? -19.466 3.277 30.303 1.00 92.12 195 GLU A C 1
ATOM 1537 O O . GLU A 1 195 ? -19.307 3.894 29.248 1.00 92.12 195 GLU A O 1
ATOM 1542 N N . LYS A 1 196 ? -19.130 3.809 31.487 1.00 92.81 196 LYS A N 1
ATOM 1543 C CA . LYS A 1 196 ? -18.497 5.126 31.617 1.00 92.81 196 LYS A CA 1
ATOM 1544 C C . LYS A 1 196 ? -17.125 5.164 30.935 1.00 92.81 196 LYS A C 1
ATOM 1546 O O . LYS A 1 196 ? -16.928 6.012 30.070 1.00 92.81 196 LYS A O 1
ATOM 1551 N N . SER A 1 197 ? -16.224 4.228 31.241 1.00 90.75 197 SER A N 1
ATOM 1552 C CA . SER A 1 197 ? -14.886 4.184 30.630 1.00 90.75 197 SER A CA 1
ATOM 1553 C C . SER A 1 197 ? -14.935 3.953 29.119 1.00 90.75 197 SER A C 1
ATOM 1555 O O . SER A 1 197 ? -14.145 4.531 28.380 1.00 90.75 197 SER A O 1
ATOM 1557 N N . ARG A 1 198 ? -15.902 3.168 28.623 1.00 89.38 198 ARG A N 1
ATOM 1558 C CA . ARG A 1 198 ? -16.153 3.038 27.176 1.00 89.38 198 ARG A CA 1
ATOM 1559 C C . ARG A 1 198 ? -16.557 4.363 26.548 1.00 89.38 198 ARG A C 1
ATOM 1561 O O . ARG A 1 198 ? -16.086 4.689 25.464 1.00 89.38 198 ARG A O 1
ATOM 1568 N N . LYS A 1 199 ? -17.450 5.108 27.203 1.00 86.75 199 LYS A N 1
ATOM 1569 C CA . LYS A 1 199 ? -17.920 6.403 26.711 1.00 86.75 199 LYS A CA 1
ATOM 1570 C C . LYS A 1 199 ? -16.800 7.444 26.692 1.00 86.75 199 LYS A C 1
ATOM 1572 O O . LYS A 1 199 ? -16.728 8.197 25.730 1.00 86.75 199 LYS A O 1
ATOM 1577 N N . GLU A 1 200 ? -15.954 7.469 27.718 1.00 87.88 200 GLU A N 1
ATOM 1578 C CA . GLU A 1 200 ? -14.773 8.340 27.785 1.00 87.88 200 GLU A CA 1
ATOM 1579 C C . GLU A 1 200 ? -13.803 8.013 26.645 1.00 87.88 200 GLU A C 1
ATOM 1581 O O . GLU A 1 200 ? -13.532 8.879 25.820 1.00 87.88 200 GLU A O 1
ATOM 1586 N N . LEU A 1 201 ? -13.431 6.736 26.478 1.00 84.31 201 LEU A N 1
ATOM 1587 C CA . LEU A 1 201 ? -12.535 6.329 25.393 1.00 84.31 201 LEU A CA 1
ATOM 1588 C C . LEU A 1 201 ? -13.101 6.663 24.001 1.00 84.31 201 LEU A C 1
ATOM 1590 O O . LEU A 1 201 ? -12.352 7.029 23.103 1.00 84.31 201 LEU A O 1
ATOM 1594 N N . ARG A 1 202 ? -14.422 6.580 23.801 1.00 80.44 202 ARG A N 1
ATOM 1595 C CA . ARG A 1 202 ? -15.059 7.014 22.545 1.00 80.44 202 ARG A CA 1
ATOM 1596 C C . ARG A 1 202 ? -15.019 8.517 22.320 1.00 80.44 202 ARG A C 1
ATOM 1598 O O . ARG A 1 202 ? -14.976 8.925 21.165 1.00 80.44 202 ARG A O 1
ATOM 1605 N N . ALA A 1 203 ? -15.167 9.315 23.375 1.00 81.75 203 ALA A N 1
ATOM 1606 C CA . ALA A 1 203 ? -15.148 10.768 23.258 1.00 81.75 203 ALA A CA 1
ATOM 1607 C C . ALA A 1 203 ? -13.760 11.239 22.815 1.00 81.75 203 ALA A C 1
ATOM 1609 O O . ALA A 1 203 ? -13.661 12.092 21.939 1.00 81.75 203 ALA A O 1
ATOM 1610 N N . ASP A 1 204 ? -12.721 10.594 23.344 1.00 77.69 204 ASP A N 1
ATOM 1611 C CA . ASP A 1 204 ? -11.328 10.902 23.022 1.00 77.69 204 ASP A CA 1
ATOM 1612 C C . ASP A 1 204 ? -10.916 10.407 21.624 1.00 77.69 204 ASP A C 1
ATOM 1614 O O . ASP A 1 204 ? -9.978 10.936 21.039 1.00 77.69 204 ASP A O 1
ATOM 1618 N N . ASN A 1 205 ? -11.633 9.422 21.066 1.00 74.38 205 ASN A N 1
ATOM 1619 C CA . ASN A 1 205 ? -11.307 8.783 19.784 1.00 74.38 205 ASN A CA 1
ATOM 1620 C C . ASN A 1 205 ? -12.436 8.902 18.737 1.00 74.38 205 ASN A C 1
ATOM 1622 O O . ASN A 1 205 ? -12.535 8.062 17.849 1.00 74.38 205 ASN A O 1
ATOM 1626 N N . ALA A 1 206 ? -13.284 9.939 18.837 1.00 67.50 206 ALA A N 1
ATOM 1627 C CA . ALA A 1 206 ? -14.480 10.181 18.002 1.00 67.50 206 ALA A CA 1
ATOM 1628 C C . ALA A 1 206 ? -14.267 10.020 16.485 1.00 67.50 206 ALA A C 1
ATOM 1630 O O . ALA A 1 206 ? -15.198 9.658 15.762 1.00 67.50 206 ALA A O 1
ATOM 1631 N N . GLU A 1 207 ? -13.056 10.309 16.016 1.00 69.81 207 GLU A N 1
ATOM 1632 C CA . GLU A 1 207 ? -12.680 10.334 14.603 1.00 69.81 207 GLU A CA 1
ATOM 1633 C C . GLU A 1 207 ? -11.934 9.073 14.147 1.00 69.81 207 GLU A C 1
ATOM 1635 O O . GLU A 1 207 ? -11.694 8.916 12.951 1.00 69.81 207 GLU A O 1
ATOM 1640 N N . ASP A 1 208 ? -11.583 8.165 15.062 1.00 66.94 208 ASP A N 1
ATOM 1641 C CA . ASP A 1 208 ? -10.821 6.965 14.732 1.00 66.94 208 ASP A CA 1
ATOM 1642 C C . ASP A 1 208 ? -11.772 5.831 14.277 1.00 66.94 208 ASP A C 1
ATOM 1644 O O . ASP A 1 208 ? -12.569 5.305 15.067 1.00 66.94 208 ASP A O 1
ATOM 1648 N N . PRO A 1 209 ? -11.739 5.432 12.989 1.00 60.62 209 PRO A N 1
ATOM 1649 C CA . PRO A 1 209 ? -12.572 4.347 12.487 1.00 60.62 209 PRO A CA 1
ATOM 1650 C C . PRO A 1 209 ? -12.221 2.997 13.129 1.00 60.62 209 PRO A C 1
ATOM 1652 O O . PRO A 1 209 ? -13.090 2.131 13.222 1.00 60.62 209 PRO A O 1
ATOM 1655 N N . ASP A 1 210 ? -11.003 2.813 13.643 1.00 55.38 210 ASP A N 1
ATOM 1656 C CA . ASP A 1 210 ? -10.542 1.546 14.218 1.00 55.38 210 ASP A CA 1
ATOM 1657 C C . ASP A 1 210 ? -11.111 1.309 15.632 1.00 55.38 210 ASP A C 1
ATOM 1659 O O . ASP A 1 210 ? -11.175 0.170 16.110 1.00 55.38 210 ASP A O 1
ATOM 1663 N N . VAL A 1 211 ? -11.639 2.352 16.286 1.00 62.06 211 VAL A N 1
ATOM 1664 C CA . VAL A 1 211 ? -12.457 2.222 17.502 1.00 62.06 211 VAL A CA 1
ATOM 1665 C C . VAL A 1 211 ? -13.957 2.097 17.199 1.00 62.06 211 VAL A C 1
ATOM 1667 O O . VAL A 1 211 ? -14.771 2.144 18.123 1.00 62.06 211 VAL A O 1
ATOM 1670 N N . GLN A 1 212 ? -14.365 1.850 15.942 1.00 59.53 212 GLN A N 1
ATOM 1671 C CA . GLN A 1 212 ? -15.778 1.627 15.589 1.00 59.53 212 GLN A CA 1
ATOM 1672 C C . GLN A 1 212 ? -16.452 0.504 16.357 1.00 59.53 212 GLN A C 1
ATOM 1674 O O . GLN A 1 212 ? -17.639 0.623 16.659 1.00 59.53 212 GLN A O 1
ATOM 1679 N N . TRP A 1 213 ? -15.714 -0.526 16.770 1.00 59.34 213 TRP A N 1
ATOM 1680 C CA . TRP A 1 213 ? -16.256 -1.562 17.652 1.00 59.34 213 TRP A CA 1
ATOM 1681 C C . TRP A 1 213 ? -16.823 -0.968 18.955 1.00 59.34 213 TRP A C 1
ATOM 1683 O O . TRP A 1 213 ? -17.784 -1.493 19.515 1.00 59.34 213 TRP A O 1
ATOM 1693 N N . LEU A 1 214 ? -16.288 0.162 19.436 1.00 57.28 214 LEU A N 1
ATOM 1694 C CA . LEU A 1 214 ? -16.898 0.904 20.530 1.00 57.28 214 LEU A CA 1
ATOM 1695 C C . LEU A 1 214 ? -18.193 1.578 20.074 1.00 57.28 214 LEU A C 1
ATOM 1697 O O . LEU A 1 214 ? -19.169 1.473 20.812 1.00 57.28 214 LEU A O 1
ATOM 1701 N N . TYR A 1 215 ? -18.248 2.242 18.916 1.00 54.84 215 TYR A N 1
ATOM 1702 C CA . TYR A 1 215 ? -19.455 2.934 18.423 1.00 54.84 215 TYR A CA 1
ATOM 1703 C C . TYR A 1 215 ? -20.646 1.991 18.199 1.00 54.84 215 TYR A C 1
ATOM 1705 O O . TYR A 1 215 ? -21.774 2.328 18.559 1.00 54.84 215 TYR A O 1
ATOM 1713 N N . GLU A 1 216 ? -20.410 0.765 17.730 1.00 55.56 216 GLU A N 1
ATOM 1714 C CA . GLU A 1 216 ? -21.475 -0.218 17.476 1.00 55.56 216 GLU A CA 1
ATOM 1715 C C . GLU A 1 216 ? -22.269 -0.628 18.726 1.00 55.56 216 GLU A C 1
ATOM 1717 O O . GLU A 1 216 ? -23.410 -1.068 18.616 1.00 55.56 216 GLU A O 1
ATOM 1722 N N . LEU A 1 217 ? -21.694 -0.454 19.920 1.00 55.06 217 LEU A N 1
ATOM 1723 C CA . LEU A 1 217 ? -22.328 -0.806 21.193 1.00 55.06 217 LEU A CA 1
ATOM 1724 C C . LEU A 1 217 ? -23.410 0.200 21.642 1.00 55.06 217 LEU A C 1
ATOM 1726 O O . LEU A 1 217 ? -24.117 -0.105 22.605 1.00 55.06 217 LEU A O 1
ATOM 1730 N N . ASP A 1 218 ? -23.526 1.373 21.000 1.00 51.59 218 ASP A N 1
ATOM 1731 C CA . ASP A 1 218 ? -24.424 2.467 21.423 1.00 51.59 218 ASP A CA 1
ATOM 1732 C C . ASP A 1 218 ? -25.128 3.235 20.294 1.00 51.59 218 ASP A C 1
ATOM 1734 O O . ASP A 1 218 ? -26.009 4.044 20.602 1.00 51.59 218 ASP A O 1
ATOM 1738 N N . ASP A 1 219 ? -24.809 2.986 19.014 1.00 49.28 219 ASP A N 1
ATOM 1739 C CA . ASP A 1 219 ? -25.333 3.746 17.859 1.00 49.28 219 ASP A CA 1
ATOM 1740 C C . ASP A 1 219 ? -26.800 3.420 17.495 1.00 49.28 219 ASP A C 1
ATOM 1742 O O . ASP A 1 219 ? -27.216 3.241 16.357 1.00 49.28 219 ASP A O 1
ATOM 1746 N N . THR A 1 220 ? -27.618 3.345 18.536 1.00 46.81 220 THR A N 1
ATOM 1747 C CA . THR A 1 220 ? -29.079 3.290 18.532 1.00 46.81 220 THR A CA 1
ATOM 1748 C C . THR A 1 220 ? -29.709 4.693 18.503 1.00 46.81 220 THR A C 1
ATOM 1750 O O . THR A 1 220 ? -30.936 4.860 18.549 1.00 46.81 220 THR A O 1
ATOM 1753 N N . LYS A 1 221 ? -28.863 5.729 18.447 1.00 42.94 221 LYS A N 1
ATOM 1754 C CA . LYS A 1 221 ? -29.231 7.101 18.116 1.00 42.94 221 LYS A CA 1
ATOM 1755 C C . LYS A 1 221 ? -28.746 7.358 16.699 1.00 42.94 221 LYS A C 1
ATOM 1757 O O . LYS A 1 221 ? -27.649 7.864 16.518 1.00 42.94 221 LYS A O 1
ATOM 1762 N N . GLY A 1 222 ? -29.577 6.990 15.724 1.00 38.47 222 GLY A N 1
ATOM 1763 C CA . GLY A 1 222 ? -29.321 7.293 14.323 1.00 38.47 222 GLY A CA 1
ATOM 1764 C C . GLY A 1 222 ? -28.823 8.727 14.170 1.00 38.47 222 GLY A C 1
ATOM 1765 O O . GLY A 1 222 ? -29.407 9.651 14.750 1.00 38.47 222 GLY A O 1
ATOM 1766 N N . LYS A 1 223 ? -27.718 8.879 13.437 1.00 37.75 223 LYS A N 1
ATOM 1767 C CA . LYS A 1 223 ? -27.247 10.176 12.958 1.00 37.75 223 LYS A CA 1
ATOM 1768 C C . LYS A 1 223 ? -28.453 10.897 12.348 1.00 37.75 223 LYS A C 1
ATOM 1770 O O . LYS A 1 223 ? -29.069 10.380 11.417 1.00 37.75 223 LYS A O 1
ATOM 1775 N N . LYS A 1 224 ? -28.847 12.006 12.975 1.00 34.41 224 LYS A N 1
ATOM 1776 C CA . LYS A 1 224 ? -29.738 12.988 12.357 1.00 34.41 224 LYS A CA 1
ATOM 1777 C C . LYS A 1 224 ? -28.968 13.732 11.283 1.00 34.41 224 LYS A C 1
ATOM 1779 O O . LYS A 1 224 ? -27.758 13.953 11.512 1.00 34.41 224 LYS A O 1
#

Radius of gyration: 63.56 Å; chains: 1; bounding box: 110×36×179 Å

Foldseek 3Di:
DVVVVVVVVVVVVVVVVVVVVVVVVVVVVVVVVVVVVVVVVVVVVVVVVVVVVVVVVVVVVVVVVVVVVVVVVVVVVVVVVVVVVVVVVVVVVVVVVVVVVVVVVVVVVVVVVVVVVVVVVVVLLVVLLVQLVHDPVLSVVLVVLLVVLVVVLVVLVPPPVDDPVRSLVVLVVSLVVSLVSSCVRPNDSSSVSSLVSLVVVCVVCVPPVVNVSSVSSPCSPPDD

pLDDT: mean 85.4, std 14.68, range [3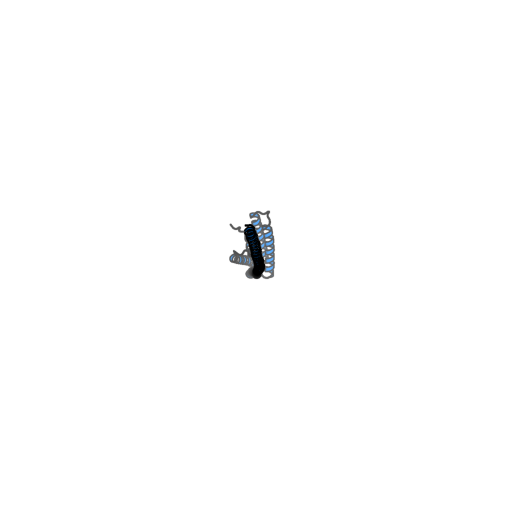4.41, 98.0]

Sequence (224 aa):
MKNKISIMKKIVLMLATLFIMAGVQAQSKQKVSKAKSEKMAKANLAKAEKERLAAEETEKNKMAAEQMETERLAALQAEKDSLDSERLKEEARDRELFIKDSIVKLNNENERLAQEKMAIIKKGRSEIYTNAGLDEYQTKRVMDINASYFAMANAIKQDASLDAKAMDKKLKALNKERIKKIKDLVGRKKTDALEKSRKELRADNAEDPDVQWLYELDDTKGKK

Secondary structure (DSSP, 8-state):
-HHHHHHHHHHHHHHHHHHHHHHHHHHHHHHHHHHHHHHHHHHHHHHHHHHHHHHHHHHHHHHHHHHHHHHHHHHHHHHHHHHHHHHHHHHHHHHHHHHHHHHHHHHHHHHHHHHHHHHHHHHHHHHHHHHTT--HHHHHHHHHHHHHHHHHHHHHHH-TTS-HHHHHHHHHHHHHHHHHHHHHHHHHHHHHHHHHHHHHHHHHTTT-GGGHHHHTTT--S---